Protein AF-G0QPA1-F1 (afdb_monomer_lite)

Organism: Ichthyophthirius multifiliis (NCBI:txid5932)

InterPro domains:
  IPR011989 Armadillo-like helical [G3DSA:1.25.10.10] (7-249)
  IPR016024 Armadillo-type fold [SSF48371] (8-244)

Foldseek 3Di:
DPPPPPLLVVLLVLLQDLPRALQSVLVSLVVLLVVQDLSSLVSLLVSLVSCVVALQSLLSSLLSLLPGDLVNCVSNLVSLVVQLPPPPRDLSSNLSSLLSVLSNPPPDPPNVVVLVVQCPDPPVSSNPSSPPRDDDDDDDDDDVVLQVVLLVLLVCLDPVNPVVDDLVSLLVSLQVLLVCAQVSLVNLVSLLCSLPDPVHDPSNNLSSLNSNLSHDPCLVSLVVQCPPPDPSSNSSSVNSNVVSVVVVVD

Structure (mmCIF, N/CA/C/O backbone):
data_AF-G0QPA1-F1
#
_entry.id   AF-G0QPA1-F1
#
loop_
_atom_site.group_PDB
_atom_site.id
_atom_site.type_symbol
_atom_site.label_atom_id
_atom_site.label_alt_id
_atom_site.label_comp_id
_atom_site.label_asym_id
_atom_site.label_entity_id
_atom_site.label_seq_id
_atom_site.pdbx_PDB_ins_code
_atom_site.Cartn_x
_atom_site.Cartn_y
_atom_site.Cartn_z
_atom_site.occupancy
_atom_site.B_iso_or_equiv
_atom_site.auth_seq_id
_atom_site.auth_comp_id
_atom_site.auth_asym_id
_atom_site.auth_atom_id
_atom_site.pdbx_PDB_model_num
ATOM 1 N N . MET A 1 1 ? -34.779 21.658 1.344 1.00 37.09 1 MET A N 1
ATOM 2 C CA . MET A 1 1 ? -33.583 21.159 2.047 1.00 37.09 1 MET A CA 1
ATOM 3 C C . MET A 1 1 ? -32.787 20.367 1.023 1.00 37.09 1 MET A C 1
ATOM 5 O O . MET A 1 1 ? -33.168 19.246 0.724 1.00 37.09 1 MET A O 1
ATOM 9 N N . GLN A 1 2 ? -31.818 20.997 0.351 1.00 35.91 2 GLN A N 1
ATOM 10 C CA . GLN A 1 2 ? -30.916 20.266 -0.543 1.00 35.91 2 GLN A CA 1
ATOM 11 C C . GLN A 1 2 ? -30.122 19.298 0.334 1.00 35.91 2 GLN A C 1
ATOM 13 O O . GLN A 1 2 ? -29.541 19.725 1.330 1.00 35.91 2 GLN A O 1
ATOM 18 N N . LEU A 1 3 ? -30.173 18.004 0.015 1.00 43.84 3 LEU A N 1
ATOM 19 C CA . LEU A 1 3 ? -29.237 17.026 0.556 1.00 43.84 3 LEU A CA 1
ATOM 20 C C . LEU A 1 3 ? -27.851 17.529 0.152 1.00 43.84 3 LEU A C 1
ATOM 22 O O . LEU A 1 3 ? -27.507 17.492 -1.025 1.00 43.84 3 LEU A O 1
ATOM 26 N N . VAL A 1 4 ? -27.112 18.109 1.093 1.00 49.00 4 VAL A N 1
ATOM 27 C CA . VAL A 1 4 ? -25.693 18.379 0.882 1.00 49.00 4 VAL A CA 1
ATOM 28 C C . VAL A 1 4 ? -25.078 17.003 0.671 1.00 49.00 4 VAL A C 1
ATOM 30 O O . VAL A 1 4 ? -25.150 16.173 1.578 1.00 49.00 4 VAL A O 1
ATOM 33 N N . ASP A 1 5 ? -24.583 16.737 -0.538 1.00 62.00 5 ASP A N 1
ATOM 34 C CA . ASP A 1 5 ? -23.841 15.519 -0.854 1.00 62.00 5 ASP A CA 1
ATOM 35 C C . ASP A 1 5 ? -22.776 15.340 0.223 1.00 62.00 5 ASP A C 1
ATOM 37 O O . ASP A 1 5 ? -21.826 16.119 0.308 1.00 62.00 5 ASP A O 1
ATOM 41 N N . ASN A 1 6 ? -22.968 14.359 1.104 1.00 84.56 6 ASN A N 1
ATOM 42 C CA . ASN A 1 6 ? -21.965 14.037 2.100 1.00 84.56 6 ASN A CA 1
ATOM 43 C C . ASN A 1 6 ? -20.787 13.411 1.335 1.00 84.56 6 ASN A C 1
ATOM 45 O O . ASN A 1 6 ? -20.959 12.314 0.791 1.00 84.56 6 ASN A O 1
ATOM 49 N N . PRO A 1 7 ? -19.613 14.068 1.264 1.00 91.69 7 PRO A N 1
ATOM 50 C CA . PRO A 1 7 ? -18.489 13.569 0.476 1.00 91.69 7 PRO A CA 1
ATOM 51 C C . PRO A 1 7 ? -18.055 12.167 0.928 1.00 91.69 7 PRO A C 1
ATOM 53 O O . PRO A 1 7 ? -17.676 11.353 0.090 1.00 91.69 7 PRO A O 1
ATOM 56 N N . VAL A 1 8 ? -18.228 11.826 2.212 1.00 96.31 8 VAL A N 1
ATOM 57 C CA . VAL A 1 8 ? -17.971 10.474 2.732 1.00 96.31 8 VAL A CA 1
ATOM 58 C C . VAL A 1 8 ? -18.883 9.436 2.075 1.00 96.31 8 VAL A C 1
ATOM 60 O O . VAL A 1 8 ? -18.404 8.390 1.646 1.00 96.31 8 VAL A O 1
ATOM 63 N N . ASN A 1 9 ? -20.181 9.726 1.926 1.00 95.69 9 ASN A N 1
ATOM 64 C CA . ASN A 1 9 ? -21.127 8.798 1.294 1.00 95.69 9 ASN A CA 1
ATOM 65 C C . ASN A 1 9 ? -20.776 8.563 -0.177 1.00 95.69 9 ASN A C 1
ATOM 67 O O . ASN A 1 9 ? -20.867 7.437 -0.658 1.00 95.69 9 ASN A O 1
ATOM 71 N N . LYS A 1 10 ? -20.342 9.611 -0.887 1.00 96.00 10 LYS A N 1
ATOM 72 C CA . LYS A 1 10 ? -19.904 9.498 -2.283 1.00 96.00 10 LYS A CA 1
ATOM 73 C C . LYS A 1 10 ? -18.752 8.500 -2.421 1.00 96.00 10 LYS A C 1
ATOM 75 O O . LYS A 1 10 ? -18.839 7.597 -3.249 1.00 96.00 10 LYS A O 1
ATOM 80 N N . PHE A 1 11 ? -17.695 8.654 -1.624 1.00 97.44 11 PHE A N 1
ATOM 81 C CA . PHE A 1 11 ? -16.524 7.776 -1.685 1.00 97.44 11 PHE A CA 1
ATOM 82 C C . PHE A 1 11 ? -16.828 6.371 -1.157 1.00 97.44 11 PHE A C 1
ATOM 84 O O . PHE A 1 11 ? -16.428 5.393 -1.780 1.00 97.44 11 PHE A O 1
ATOM 91 N N . SER A 1 12 ? -17.628 6.254 -0.092 1.00 97.06 12 SER A N 1
ATOM 92 C CA . SER A 1 12 ? -18.093 4.960 0.422 1.00 97.06 12 SER A CA 1
ATOM 93 C C . SER A 1 12 ? -18.857 4.166 -0.644 1.00 97.06 12 SER A C 1
ATOM 95 O O . SER A 1 12 ? -18.533 3.010 -0.893 1.00 97.06 12 SER A O 1
ATOM 97 N N . ASN A 1 13 ? -19.782 4.799 -1.376 1.00 96.75 13 ASN A N 1
ATOM 98 C CA . ASN A 1 13 ? -20.521 4.139 -2.459 1.00 96.75 13 ASN A CA 1
ATOM 99 C C . ASN A 1 13 ? -19.601 3.623 -3.583 1.00 96.75 13 ASN A C 1
ATOM 101 O O . ASN A 1 13 ? -19.892 2.596 -4.195 1.00 96.75 13 ASN A O 1
ATOM 105 N N . ILE A 1 14 ? -18.491 4.317 -3.868 1.00 97.19 14 ILE A N 1
ATOM 106 C CA . ILE A 1 14 ? -17.505 3.864 -4.862 1.00 97.19 14 ILE A CA 1
ATOM 107 C C . ILE A 1 14 ? -16.782 2.607 -4.366 1.00 97.19 14 ILE A C 1
ATOM 109 O O . ILE A 1 14 ? -16.603 1.681 -5.160 1.00 97.19 14 ILE A O 1
ATOM 113 N N . LEU A 1 15 ? -16.404 2.563 -3.083 1.00 97.38 15 LEU A N 1
ATOM 114 C CA . LEU A 1 15 ? -15.753 1.403 -2.464 1.00 97.38 15 LEU A CA 1
ATOM 115 C C . LEU A 1 15 ? -16.683 0.182 -2.394 1.00 97.38 15 LEU A C 1
ATOM 117 O O . LEU A 1 15 ? -16.242 -0.925 -2.696 1.00 97.38 15 LEU A O 1
ATOM 121 N N . GLN A 1 16 ? -17.966 0.393 -2.081 1.00 96.00 16 GLN A N 1
ATOM 122 C CA . GLN A 1 16 ? -18.989 -0.662 -2.024 1.00 96.00 16 GLN A CA 1
ATOM 123 C C . GLN A 1 16 ? -19.284 -1.293 -3.386 1.00 96.00 16 GLN A C 1
ATOM 125 O O . GLN A 1 16 ? -19.661 -2.460 -3.462 1.00 96.00 16 GLN A O 1
ATOM 130 N N . ASN A 1 17 ? -19.167 -0.523 -4.468 1.00 95.38 17 ASN A N 1
ATOM 131 C CA . ASN A 1 17 ? -19.531 -0.999 -5.793 1.00 95.38 17 ASN A CA 1
ATOM 132 C C . ASN A 1 17 ? -18.449 -1.949 -6.362 1.00 95.38 17 ASN A C 1
ATOM 134 O O . ASN A 1 17 ? -17.323 -1.504 -6.623 1.00 95.38 17 ASN A O 1
ATOM 138 N N . PRO A 1 18 ? -18.765 -3.236 -6.616 1.00 92.31 18 PRO A N 1
ATOM 139 C CA . PRO A 1 18 ? -17.802 -4.192 -7.164 1.00 92.31 18 PRO A CA 1
ATOM 140 C C . PRO A 1 18 ? -17.339 -3.823 -8.580 1.00 92.31 18 PRO A C 1
ATOM 142 O O . PRO A 1 18 ? -16.203 -4.122 -8.931 1.00 92.31 18 PRO A O 1
ATOM 145 N N . GLU A 1 19 ? -18.169 -3.106 -9.343 1.00 93.38 19 GLU A N 1
ATOM 146 C CA . GLU A 1 19 ? -17.883 -2.678 -10.720 1.00 93.38 19 GLU A CA 1
ATOM 147 C C . GLU A 1 19 ? -17.030 -1.398 -10.795 1.00 93.38 19 GLU A C 1
ATOM 149 O O . GLU A 1 19 ? -16.704 -0.923 -11.882 1.00 93.38 19 GLU A O 1
ATOM 154 N N . SER A 1 20 ? -16.703 -0.774 -9.658 1.00 94.75 20 SER A N 1
ATOM 155 C CA . SER A 1 20 ? -15.838 0.408 -9.651 1.00 94.75 20 SER A CA 1
ATOM 156 C C . SER A 1 20 ? -14.394 0.030 -9.982 1.00 94.75 20 SER A C 1
ATOM 158 O O . SER A 1 20 ? -13.803 -0.821 -9.317 1.00 94.75 20 SER A O 1
ATOM 160 N N . ASP A 1 21 ? -13.803 0.746 -10.942 1.00 94.88 21 ASP A N 1
ATOM 161 C CA . ASP A 1 21 ? -12.392 0.598 -11.311 1.00 94.88 21 ASP A CA 1
ATOM 162 C C . ASP A 1 21 ? -11.456 0.789 -10.106 1.00 94.88 21 ASP A C 1
ATOM 164 O O . ASP A 1 21 ? -11.689 1.656 -9.255 1.00 94.88 21 ASP A O 1
ATOM 168 N N . VAL A 1 22 ? -10.342 0.049 -10.088 1.00 96.62 22 VAL A N 1
ATOM 169 C CA . VAL A 1 22 ? -9.331 0.102 -9.015 1.00 96.62 22 VAL A CA 1
ATOM 170 C C . VAL A 1 22 ? -8.844 1.527 -8.736 1.00 96.62 22 VAL A C 1
ATOM 172 O O . VAL A 1 22 ? -8.782 1.930 -7.581 1.00 96.62 22 VAL A O 1
ATOM 175 N N . ILE A 1 23 ? -8.621 2.343 -9.774 1.00 95.38 23 ILE A N 1
ATOM 176 C CA . ILE A 1 23 ? -8.216 3.750 -9.626 1.00 95.38 23 ILE A CA 1
ATOM 177 C C . ILE A 1 23 ? -9.278 4.599 -8.913 1.00 95.38 23 ILE A C 1
ATOM 179 O O . ILE A 1 23 ? -8.946 5.439 -8.081 1.00 95.38 23 ILE A O 1
ATOM 183 N N . LYS A 1 24 ? -10.571 4.379 -9.183 1.00 96.50 24 LYS A N 1
ATOM 184 C CA . LYS A 1 24 ? -11.651 5.128 -8.518 1.00 96.50 24 LYS A CA 1
ATOM 185 C C . LYS A 1 24 ? -11.743 4.752 -7.045 1.00 96.50 24 LYS A C 1
ATOM 187 O O . LYS A 1 24 ? -11.964 5.630 -6.209 1.00 96.50 24 LYS A O 1
ATOM 192 N N . LYS A 1 25 ? -11.565 3.465 -6.731 1.00 98.12 25 LYS A N 1
ATOM 193 C CA . LYS A 1 25 ? -11.504 2.980 -5.348 1.00 98.12 25 LYS A CA 1
ATOM 194 C C . LYS A 1 25 ? -10.282 3.547 -4.629 1.00 98.12 25 LYS A C 1
ATOM 196 O O . LYS A 1 25 ? -10.453 4.142 -3.574 1.00 98.12 25 LYS A O 1
ATOM 201 N N . TYR A 1 26 ? -9.103 3.487 -5.247 1.00 97.56 26 TYR A N 1
ATOM 202 C CA . TYR A 1 26 ? -7.868 4.079 -4.729 1.00 97.56 26 TYR A CA 1
ATOM 203 C C . TYR A 1 26 ? -8.043 5.565 -4.390 1.00 97.56 26 TYR A C 1
ATOM 205 O O . TYR A 1 26 ? -7.850 5.970 -3.248 1.00 97.56 26 TYR A O 1
ATOM 213 N N . ILE A 1 27 ? -8.519 6.376 -5.344 1.00 95.75 27 ILE A N 1
ATOM 214 C CA . ILE A 1 27 ? -8.792 7.802 -5.105 1.00 95.75 27 ILE A CA 1
ATOM 215 C C . ILE A 1 27 ? -9.783 7.971 -3.947 1.00 95.75 27 ILE A C 1
ATOM 217 O O . ILE A 1 27 ? -9.575 8.812 -3.084 1.00 95.75 27 ILE A O 1
ATOM 221 N N . SER A 1 28 ? -10.831 7.149 -3.875 1.00 97.62 28 SER A N 1
ATOM 222 C CA . SER A 1 28 ? -11.817 7.219 -2.789 1.00 97.62 28 SER A CA 1
ATOM 223 C C . SER A 1 28 ? -11.206 6.936 -1.412 1.00 97.62 28 SER A C 1
ATOM 225 O O . SER A 1 28 ? -11.572 7.613 -0.453 1.00 97.62 28 SER A O 1
ATOM 227 N N . ILE A 1 29 ? -10.257 5.999 -1.307 1.00 98.25 29 ILE A N 1
ATOM 228 C CA . ILE A 1 29 ? -9.515 5.720 -0.064 1.00 98.25 29 ILE A CA 1
ATOM 229 C C . ILE A 1 29 ? -8.751 6.970 0.380 1.00 98.25 29 ILE A C 1
ATOM 231 O O . ILE A 1 29 ? -8.900 7.423 1.517 1.00 98.25 29 ILE A O 1
ATOM 235 N N . PHE A 1 30 ? -7.980 7.572 -0.528 1.00 96.12 30 PHE A N 1
ATOM 236 C CA . PHE A 1 30 ? -7.156 8.736 -0.206 1.00 96.12 30 PHE A CA 1
ATOM 237 C C . PHE A 1 30 ? -7.967 10.015 0.015 1.00 96.12 30 PHE A C 1
ATOM 239 O O . PHE A 1 30 ? -7.612 10.813 0.876 1.00 96.12 30 PHE A O 1
ATOM 246 N N . GLU A 1 31 ? -9.097 10.195 -0.664 1.00 96.56 31 GLU A N 1
ATOM 247 C CA . GLU A 1 31 ? -10.010 11.306 -0.385 1.00 96.56 31 GLU A CA 1
ATOM 248 C C . GLU A 1 31 ? -10.679 11.135 0.996 1.00 96.56 31 GLU A C 1
ATOM 250 O O . GLU A 1 31 ? -10.777 12.100 1.755 1.00 96.56 31 GLU A O 1
ATOM 255 N N . LEU A 1 32 ? -11.065 9.912 1.395 1.00 97.88 32 LEU A N 1
ATOM 256 C CA . LEU A 1 32 ? -11.549 9.631 2.757 1.00 97.88 32 LEU A CA 1
ATOM 257 C C . LEU A 1 32 ? -10.469 9.905 3.813 1.00 97.88 32 LEU A C 1
ATOM 259 O O . LEU A 1 32 ? -10.764 10.558 4.822 1.00 97.88 32 LEU A O 1
ATOM 263 N N . LYS A 1 33 ? -9.227 9.474 3.558 1.00 96.81 33 LYS A N 1
ATOM 264 C CA . LYS A 1 33 ? -8.053 9.793 4.386 1.00 96.81 33 LYS A CA 1
ATOM 265 C C . LYS A 1 33 ? -7.878 11.304 4.535 1.00 96.81 33 LYS A C 1
ATOM 267 O O . LYS A 1 33 ? -7.739 11.791 5.653 1.00 96.81 33 LYS A O 1
ATOM 272 N N . SER A 1 34 ? -7.932 12.051 3.431 1.00 94.75 34 SER A N 1
ATOM 273 C CA . SER A 1 34 ? -7.785 13.511 3.414 1.00 94.75 34 SER A CA 1
ATOM 274 C C . SER A 1 34 ? -8.912 14.245 4.139 1.00 94.75 34 SER A C 1
ATOM 276 O O . SER A 1 34 ? -8.645 15.244 4.803 1.00 94.75 34 SER A O 1
ATOM 278 N N . LEU A 1 35 ? -10.156 13.757 4.061 1.00 96.50 35 LEU A N 1
ATOM 279 C CA . LEU A 1 35 ? -11.276 14.310 4.833 1.00 96.50 35 LEU A CA 1
ATOM 280 C C . LEU A 1 35 ? -11.051 14.179 6.344 1.00 96.50 35 LEU A C 1
ATOM 282 O O . LEU A 1 35 ? -11.490 15.047 7.094 1.00 96.50 35 LEU A O 1
ATOM 286 N N . ASN A 1 36 ? -10.371 13.110 6.778 1.00 94.88 36 ASN A N 1
ATOM 287 C CA . ASN A 1 36 ? -9.886 12.928 8.146 1.00 94.88 36 ASN A CA 1
ATOM 288 C C . ASN A 1 36 ? -10.968 13.145 9.227 1.00 94.88 36 ASN A C 1
ATOM 290 O O . ASN A 1 36 ? -10.789 13.905 10.177 1.00 94.88 36 ASN A O 1
ATOM 294 N N . THR A 1 37 ? -12.117 12.484 9.061 1.00 96.75 37 THR A N 1
ATOM 295 C CA . THR A 1 37 ? -13.243 12.515 10.010 1.00 96.75 37 THR A CA 1
ATOM 296 C C . THR A 1 37 ? -13.528 11.126 10.575 1.00 96.75 37 THR A C 1
ATOM 298 O O . THR A 1 37 ? -13.154 10.122 9.966 1.00 96.75 37 THR A O 1
ATOM 301 N N . SER A 1 38 ? -14.258 11.036 11.691 1.00 97.06 38 SER A N 1
ATOM 302 C CA . SER A 1 38 ? -14.698 9.740 12.226 1.00 97.06 38 SER A CA 1
ATOM 303 C C . SER A 1 38 ? -15.607 8.987 11.248 1.00 97.06 38 SER A C 1
ATOM 305 O O . SER A 1 38 ? -15.528 7.765 11.160 1.00 97.06 38 SER A O 1
ATOM 307 N N . GLN A 1 39 ? -16.420 9.698 10.458 1.00 97.56 39 GLN A N 1
ATOM 308 C CA . GLN A 1 39 ? -17.226 9.100 9.392 1.00 97.56 39 GLN A CA 1
ATOM 309 C C . GLN A 1 39 ? -16.348 8.533 8.272 1.00 97.56 39 GLN A C 1
ATOM 311 O O . GLN A 1 39 ? -16.664 7.471 7.745 1.00 97.56 39 GLN A O 1
ATOM 316 N N . SER A 1 40 ? -15.243 9.204 7.926 1.00 97.94 40 SER A N 1
ATOM 317 C CA . SER A 1 40 ? -14.274 8.679 6.958 1.00 97.94 40 SER A CA 1
ATOM 318 C C . SER A 1 40 ? -13.592 7.409 7.462 1.00 97.94 40 SER A C 1
ATOM 320 O O . SER A 1 40 ? -13.488 6.446 6.710 1.00 97.94 40 SER A O 1
ATOM 322 N N . VAL A 1 41 ? -13.172 7.391 8.735 1.00 98.44 41 VAL A N 1
ATOM 323 C CA . VAL A 1 41 ? -12.598 6.200 9.385 1.00 98.44 41 VAL A CA 1
ATOM 324 C C . VAL A 1 41 ? -13.585 5.039 9.320 1.00 98.44 41 VAL A C 1
ATOM 326 O O . VAL A 1 41 ? -13.231 3.954 8.868 1.00 98.44 41 VAL A O 1
ATOM 329 N N . GLN A 1 42 ? -14.839 5.276 9.713 1.00 98.25 42 GLN A N 1
ATOM 330 C CA . GLN A 1 42 ? -15.868 4.242 9.680 1.00 98.25 42 GLN A CA 1
ATOM 331 C C . GLN A 1 42 ? -16.134 3.755 8.251 1.00 98.25 42 GLN A C 1
ATOM 333 O O . GLN A 1 42 ? -16.223 2.555 8.030 1.00 98.25 42 GLN A O 1
ATOM 338 N N . ALA A 1 43 ? -16.186 4.658 7.267 1.00 98.25 43 ALA A N 1
ATOM 339 C CA . ALA A 1 43 ? -16.377 4.287 5.868 1.00 98.25 43 ALA A CA 1
ATOM 340 C C . ALA A 1 43 ? -15.233 3.419 5.321 1.00 98.25 43 ALA A C 1
ATOM 342 O O . ALA A 1 43 ? -15.497 2.508 4.542 1.00 98.25 43 ALA A O 1
ATOM 343 N N . LEU A 1 44 ? -13.984 3.679 5.716 1.00 98.56 44 LEU A N 1
ATOM 344 C CA . LEU A 1 44 ? -12.836 2.843 5.354 1.00 98.56 44 LEU A CA 1
ATOM 345 C C . LEU A 1 44 ? -12.933 1.448 5.994 1.00 98.56 44 LEU A C 1
ATOM 347 O O . LEU A 1 44 ? -12.777 0.448 5.298 1.00 98.56 44 LEU A O 1
ATOM 351 N N . ILE A 1 45 ? -13.262 1.381 7.289 1.00 98.44 45 ILE A N 1
ATOM 352 C CA . ILE A 1 45 ? -13.429 0.121 8.031 1.00 98.44 45 ILE A CA 1
ATOM 353 C C . ILE A 1 45 ? -14.577 -0.721 7.455 1.00 98.44 45 ILE A C 1
ATOM 355 O O . ILE A 1 45 ? -14.388 -1.898 7.157 1.00 98.44 45 ILE A O 1
ATOM 359 N N . ASP A 1 46 ? -15.754 -0.121 7.257 1.00 98.00 46 ASP A N 1
ATOM 360 C CA . ASP A 1 46 ? -16.965 -0.812 6.791 1.00 98.00 46 ASP A CA 1
ATOM 361 C C . ASP A 1 46 ? -16.810 -1.385 5.376 1.00 98.00 46 ASP A C 1
ATOM 363 O O . ASP A 1 46 ? -17.503 -2.332 5.005 1.00 98.00 46 ASP A O 1
ATOM 367 N N . ASN A 1 47 ? -15.914 -0.804 4.575 1.00 97.94 47 ASN A N 1
ATOM 368 C CA . ASN A 1 47 ? -15.664 -1.226 3.203 1.00 97.94 47 ASN A CA 1
ATOM 369 C C . ASN A 1 47 ? -14.471 -2.161 3.035 1.00 97.94 47 ASN A C 1
ATOM 371 O O . ASN A 1 47 ? -14.266 -2.640 1.925 1.00 97.94 47 ASN A O 1
ATOM 375 N N . PHE A 1 48 ? -13.699 -2.438 4.085 1.00 97.88 48 PHE A N 1
ATOM 376 C CA . PHE A 1 48 ? -12.472 -3.222 3.969 1.00 97.88 48 PHE A CA 1
ATOM 377 C C . PHE A 1 48 ? -12.700 -4.607 3.343 1.00 97.88 48 PHE A C 1
ATOM 379 O O . PHE A 1 48 ? -12.022 -4.971 2.388 1.00 97.88 48 PHE A O 1
ATOM 386 N N . GLU A 1 49 ? -13.718 -5.337 3.804 1.00 95.31 49 GLU A N 1
ATOM 387 C CA . GLU A 1 49 ? -14.044 -6.683 3.297 1.00 95.31 49 GLU A CA 1
ATOM 388 C C . GLU A 1 49 ? -14.606 -6.638 1.854 1.00 95.31 49 GLU A C 1
ATOM 390 O O . GLU A 1 49 ? -14.478 -7.589 1.088 1.00 95.31 49 GLU A O 1
ATOM 395 N N . ASN A 1 50 ? -15.169 -5.500 1.410 1.00 93.88 50 ASN A N 1
ATOM 396 C CA . ASN A 1 50 ? -15.604 -5.321 0.011 1.00 93.88 50 ASN A CA 1
ATOM 397 C C . ASN A 1 50 ? -14.416 -5.267 -0.971 1.00 93.88 50 ASN A C 1
ATOM 399 O O . ASN A 1 50 ? -14.612 -5.275 -2.190 1.00 93.88 50 ASN A O 1
ATOM 403 N N . LEU A 1 51 ? -13.193 -5.177 -0.443 1.00 94.38 51 LEU A N 1
ATOM 404 C CA . LEU A 1 51 ? -11.939 -5.094 -1.180 1.00 94.38 51 LEU A CA 1
ATOM 405 C C . LEU A 1 51 ? -11.142 -6.406 -1.109 1.00 94.38 51 LEU A C 1
ATOM 407 O O . LEU A 1 51 ? -9.999 -6.420 -1.541 1.00 94.38 51 LEU A O 1
ATOM 411 N N . ASP A 1 52 ? -11.722 -7.515 -0.629 1.00 90.19 52 ASP A N 1
ATOM 412 C CA . ASP A 1 52 ? -11.064 -8.839 -0.531 1.00 90.19 52 ASP A CA 1
ATOM 413 C C . ASP A 1 52 ? -10.530 -9.378 -1.854 1.00 90.19 52 ASP A C 1
ATOM 415 O O . ASP A 1 52 ? -9.663 -10.247 -1.900 1.00 90.19 52 ASP A O 1
ATOM 419 N N . ASN A 1 53 ? -11.025 -8.841 -2.959 1.00 90.94 53 ASN A N 1
ATOM 420 C CA . ASN A 1 53 ? -10.435 -9.082 -4.247 1.00 90.94 53 ASN A CA 1
ATOM 421 C C . ASN A 1 53 ? -9.289 -8.109 -4.541 1.00 90.94 53 ASN A C 1
ATOM 423 O O . ASN A 1 53 ? -9.078 -7.883 -5.704 1.00 90.94 53 ASN A O 1
ATOM 427 N N . SER A 1 54 ? -8.581 -7.463 -3.627 1.00 95.81 54 SER A N 1
ATOM 428 C CA . SER A 1 54 ? -7.463 -6.578 -3.982 1.00 95.81 54 SER A CA 1
ATOM 429 C C . SER A 1 54 ? -6.566 -6.358 -2.774 1.00 95.81 54 SER A C 1
ATOM 431 O O . SER A 1 54 ? -6.832 -5.500 -1.931 1.00 95.81 54 SER A O 1
ATOM 433 N N . ASP A 1 55 ? -5.462 -7.105 -2.727 1.00 94.75 55 ASP A N 1
ATOM 434 C CA . ASP A 1 55 ? -4.428 -6.923 -1.704 1.00 94.75 55 ASP A CA 1
ATOM 435 C C . ASP A 1 55 ? -3.866 -5.495 -1.757 1.00 94.75 55 ASP A C 1
ATOM 437 O O . ASP A 1 55 ? -3.586 -4.905 -0.716 1.00 94.75 55 ASP A O 1
ATOM 441 N N . LEU A 1 56 ? -3.815 -4.894 -2.959 1.00 95.81 56 LEU A N 1
ATOM 442 C CA . LEU A 1 56 ? -3.487 -3.484 -3.132 1.00 95.81 56 LEU A CA 1
ATOM 443 C C . LEU A 1 56 ? -4.456 -2.596 -2.341 1.00 95.81 56 LEU A C 1
ATOM 445 O O . LEU A 1 56 ? -4.044 -1.865 -1.455 1.00 95.81 56 LEU A O 1
ATOM 449 N N . LEU A 1 57 ? -5.756 -2.641 -2.622 1.00 97.75 57 LEU A N 1
ATOM 450 C CA . LEU A 1 57 ? -6.689 -1.713 -1.982 1.00 97.75 57 LEU A CA 1
ATOM 451 C C . LEU A 1 57 ? -6.823 -1.966 -0.472 1.00 97.75 57 LEU A C 1
ATOM 453 O O . LEU A 1 57 ? -7.013 -1.012 0.281 1.00 97.75 57 LEU A O 1
ATOM 457 N N . LYS A 1 58 ? -6.688 -3.215 -0.007 1.00 97.56 58 LYS A N 1
ATOM 458 C CA . LYS A 1 58 ? -6.686 -3.527 1.431 1.00 97.56 58 LYS A CA 1
ATOM 459 C C . LYS A 1 58 ? -5.449 -2.987 2.140 1.00 97.56 58 LYS A C 1
ATOM 461 O O . LYS A 1 58 ? -5.592 -2.443 3.240 1.00 97.56 58 LYS A O 1
ATOM 466 N N . HIS A 1 59 ? -4.265 -3.078 1.528 1.00 93.56 59 HIS A N 1
ATOM 467 C CA . HIS A 1 59 ? -3.066 -2.481 2.120 1.00 93.56 59 HIS A CA 1
ATOM 468 C C . HIS A 1 59 ? -3.213 -0.953 2.181 1.00 93.56 59 HIS A C 1
ATOM 470 O O . HIS A 1 59 ? -3.005 -0.378 3.244 1.00 93.56 59 HIS A O 1
ATOM 476 N N . GLU A 1 60 ? -3.744 -0.318 1.129 1.00 96.75 60 GLU A N 1
ATOM 477 C CA . GLU A 1 60 ? -3.967 1.136 1.087 1.00 96.75 60 GLU A CA 1
ATOM 478 C C . GLU A 1 60 ? -4.993 1.624 2.117 1.00 96.75 60 GLU A C 1
ATOM 480 O O . GLU A 1 60 ? -4.800 2.667 2.740 1.00 96.75 60 GLU A O 1
ATOM 485 N N . VAL A 1 61 ? -6.088 0.884 2.347 1.00 98.25 61 VAL A N 1
ATOM 486 C CA . VAL A 1 61 ? -7.033 1.206 3.435 1.00 98.25 61 VAL A CA 1
ATOM 487 C C . VAL A 1 61 ? -6.335 1.134 4.792 1.00 98.25 61 VAL A C 1
ATOM 489 O O . VAL A 1 61 ? -6.536 2.007 5.639 1.00 98.25 61 VAL A O 1
ATOM 492 N N . THR A 1 62 ? -5.517 0.105 5.000 1.00 97.19 62 THR A N 1
ATOM 493 C CA . THR A 1 62 ? -4.822 -0.134 6.269 1.00 97.19 62 THR A CA 1
ATOM 494 C C . THR A 1 62 ? -3.779 0.951 6.535 1.00 97.19 62 THR A C 1
ATOM 496 O O . THR A 1 62 ? -3.790 1.560 7.608 1.00 97.19 62 THR A O 1
ATOM 499 N N . TYR A 1 63 ? -2.968 1.275 5.525 1.00 94.69 63 TYR A N 1
ATOM 500 C CA . TYR A 1 63 ? -2.044 2.405 5.526 1.00 94.69 63 TYR A CA 1
ATOM 501 C C . TYR A 1 63 ? -2.781 3.724 5.793 1.00 94.69 63 TYR A C 1
ATOM 503 O O . TYR A 1 63 ? -2.426 4.474 6.705 1.00 94.69 63 TYR A O 1
ATOM 511 N N . ALA A 1 64 ? -3.866 3.996 5.058 1.00 96.38 64 ALA A N 1
ATOM 512 C CA . ALA A 1 64 ? -4.644 5.217 5.215 1.00 96.38 64 ALA A CA 1
ATOM 513 C C . ALA A 1 64 ? -5.134 5.397 6.654 1.00 96.38 64 ALA A C 1
ATOM 515 O O . ALA A 1 64 ? -4.921 6.464 7.228 1.00 96.38 64 ALA A O 1
ATOM 516 N N . LEU A 1 65 ? -5.725 4.355 7.246 1.00 97.56 65 LEU A N 1
ATOM 517 C CA . LEU A 1 65 ? -6.184 4.354 8.635 1.00 97.56 65 LEU A CA 1
ATOM 518 C C . LEU A 1 65 ? -5.033 4.577 9.625 1.00 97.56 65 LEU A C 1
ATOM 520 O O . LEU A 1 65 ? -5.179 5.380 10.545 1.00 97.56 65 LEU A O 1
ATOM 524 N N . GLY A 1 66 ? -3.885 3.925 9.424 1.00 93.19 66 GLY A N 1
ATOM 525 C CA . GLY A 1 66 ? -2.692 4.102 10.258 1.00 93.19 66 GLY A CA 1
ATOM 526 C C . GLY A 1 66 ? -2.129 5.528 10.259 1.00 93.19 66 GLY A C 1
ATOM 527 O O . GLY A 1 66 ? -1.482 5.931 11.222 1.00 93.19 66 GLY A O 1
ATOM 528 N N . GLN A 1 67 ? -2.399 6.306 9.210 1.00 91.12 67 GLN A N 1
ATOM 529 C CA . GLN A 1 67 ? -1.917 7.680 9.024 1.00 91.12 67 GLN A CA 1
ATOM 530 C C . GLN A 1 67 ? -2.977 8.757 9.349 1.00 91.12 67 GLN A C 1
ATOM 532 O O . GLN A 1 67 ? -2.719 9.952 9.178 1.00 91.12 67 GLN A O 1
ATOM 537 N N . MET A 1 68 ? -4.191 8.369 9.763 1.00 94.44 68 MET A N 1
ATOM 538 C CA . MET A 1 68 ? -5.256 9.306 10.157 1.00 94.44 68 MET A CA 1
ATOM 539 C C . MET A 1 68 ? -5.043 9.867 11.572 1.00 94.44 68 MET A C 1
ATOM 541 O O . MET A 1 68 ? -4.224 9.373 12.344 1.00 94.44 68 MET A O 1
ATOM 545 N N . ASN A 1 69 ? -5.782 10.928 11.920 1.00 89.31 69 ASN A N 1
ATOM 546 C CA . ASN A 1 69 ? -5.637 11.606 13.214 1.00 89.31 69 ASN A CA 1
ATOM 547 C C . ASN A 1 69 ? -5.821 10.633 14.401 1.00 89.31 69 ASN A C 1
ATOM 549 O O . ASN A 1 69 ? -6.785 9.864 14.463 1.00 89.31 69 ASN A O 1
ATOM 553 N N . THR A 1 70 ? -4.916 10.726 15.377 1.00 88.75 70 THR A N 1
ATOM 554 C CA . THR A 1 70 ? -4.897 9.929 16.609 1.00 88.75 70 THR A CA 1
ATOM 555 C C . THR A 1 70 ? -6.135 10.131 17.489 1.00 88.75 70 THR A C 1
ATOM 557 O O . THR A 1 70 ? -6.454 9.243 18.282 1.00 88.75 70 THR A O 1
ATOM 560 N N . ASP A 1 71 ? -6.905 11.208 17.298 1.00 92.94 71 ASP A N 1
ATOM 561 C CA . ASP A 1 71 ? -8.226 11.402 17.916 1.00 92.94 71 ASP A CA 1
ATOM 562 C C . ASP A 1 71 ? -9.201 10.246 17.609 1.00 92.94 71 ASP A C 1
ATOM 564 O O . ASP A 1 71 ? -10.101 9.954 18.401 1.00 92.94 71 ASP A O 1
ATOM 568 N N . PHE A 1 72 ? -9.017 9.541 16.486 1.00 94.88 72 PHE A N 1
ATOM 569 C CA . PHE A 1 72 ? -9.849 8.405 16.074 1.00 94.88 72 PHE A CA 1
ATOM 570 C C . PHE A 1 72 ? -9.257 7.037 16.438 1.00 94.88 72 PHE A C 1
ATOM 572 O O . PHE A 1 72 ? -9.811 6.007 16.043 1.00 94.88 72 PHE A O 1
ATOM 579 N N . LYS A 1 73 ? -8.171 6.989 17.227 1.00 92.81 73 LYS A N 1
ATOM 580 C CA . LYS A 1 73 ? -7.483 5.737 17.597 1.00 92.81 73 LYS A CA 1
ATOM 581 C C . LYS A 1 73 ? -8.407 4.681 18.209 1.00 92.81 73 LYS A C 1
ATOM 583 O O . LYS A 1 73 ? -8.162 3.491 18.050 1.00 92.81 73 LYS A O 1
ATOM 588 N N . TYR A 1 74 ? -9.484 5.096 18.879 1.00 93.62 74 TYR A N 1
ATOM 589 C CA . TYR A 1 74 ? -10.470 4.188 19.475 1.00 93.62 74 TYR A CA 1
ATOM 590 C C . TYR A 1 74 ? -11.268 3.376 18.436 1.00 93.62 74 TYR A C 1
ATOM 592 O O . TYR A 1 74 ? -11.727 2.286 18.762 1.00 93.62 74 TYR A O 1
ATOM 600 N N . LEU A 1 75 ? -11.411 3.878 17.203 1.00 96.19 75 LEU A N 1
ATOM 601 C CA . LEU A 1 75 ? -11.993 3.147 16.068 1.00 96.19 75 LEU A CA 1
ATOM 602 C C . LEU A 1 75 ? -10.922 2.364 15.305 1.00 96.19 75 LEU A C 1
ATOM 604 O O . LEU A 1 75 ? -11.137 1.213 14.934 1.00 96.19 75 LEU A O 1
ATOM 608 N N . ILE A 1 76 ? -9.764 2.993 15.087 1.00 96.38 76 ILE A N 1
ATOM 609 C CA . ILE A 1 76 ? -8.701 2.456 14.231 1.00 96.38 76 ILE A CA 1
ATOM 610 C C . ILE A 1 76 ? -8.002 1.266 14.897 1.00 96.38 76 ILE A C 1
ATOM 612 O O . ILE A 1 76 ? -7.848 0.219 14.273 1.00 96.38 76 ILE A O 1
ATOM 616 N N . LYS A 1 77 ? -7.612 1.380 16.175 1.00 94.50 77 LYS A N 1
ATOM 617 C CA . LYS A 1 77 ? -6.831 0.337 16.857 1.00 94.50 77 LYS A CA 1
ATOM 618 C C . LYS A 1 77 ? -7.516 -1.036 16.864 1.00 94.50 77 LYS A C 1
ATOM 620 O O . LYS A 1 77 ? -6.852 -1.994 16.476 1.00 94.50 77 LYS A O 1
ATOM 625 N N . PRO A 1 78 ? -8.794 -1.187 17.281 1.00 95.69 78 PRO A N 1
ATOM 626 C CA . PRO A 1 78 ? -9.432 -2.506 17.296 1.00 95.69 78 PRO A CA 1
ATOM 627 C C . PRO A 1 78 ? -9.479 -3.143 15.907 1.00 95.69 78 PRO A C 1
ATOM 629 O O . PRO A 1 78 ? -9.301 -4.352 15.773 1.00 95.69 78 PRO A O 1
ATOM 632 N N . PHE A 1 79 ? -9.681 -2.321 14.876 1.00 97.75 79 PHE A N 1
ATOM 633 C CA . PHE A 1 79 ? -9.670 -2.772 13.495 1.00 97.75 79 PHE A CA 1
ATOM 634 C C . PHE A 1 79 ? -8.276 -3.245 13.059 1.00 97.75 79 PHE A C 1
ATOM 636 O O . PHE A 1 79 ? -8.148 -4.374 12.595 1.00 97.75 79 PHE A O 1
ATOM 643 N N . LEU A 1 80 ? -7.220 -2.452 13.272 1.00 95.50 80 LEU A N 1
ATOM 644 C CA . LEU A 1 80 ? -5.860 -2.853 12.889 1.00 95.50 80 LEU A CA 1
ATOM 645 C C . LEU A 1 80 ? -5.375 -4.090 13.665 1.00 95.50 80 LEU A C 1
ATOM 647 O O . LEU A 1 80 ? -4.722 -4.952 13.085 1.00 95.50 80 LEU A O 1
ATOM 651 N N . VAL A 1 81 ? -5.747 -4.241 14.943 1.00 93.75 81 VAL A N 1
ATOM 652 C CA . VAL A 1 81 ? -5.475 -5.476 15.705 1.00 93.75 81 VAL A CA 1
ATOM 653 C C . VAL A 1 81 ? -6.175 -6.677 15.062 1.00 93.75 81 VAL A C 1
ATOM 655 O O . VAL A 1 81 ? -5.536 -7.706 14.861 1.00 93.75 81 VAL A O 1
ATOM 658 N N . LYS A 1 82 ? -7.453 -6.544 14.669 1.00 95.69 82 LYS A N 1
ATOM 659 C CA . LYS A 1 82 ? -8.185 -7.602 13.947 1.00 95.69 82 LYS A CA 1
ATOM 660 C C . LYS A 1 82 ? -7.468 -7.985 12.646 1.00 95.69 82 LYS A C 1
ATOM 662 O O . LYS A 1 82 ? -7.299 -9.175 12.386 1.00 95.69 82 LYS A O 1
ATOM 667 N N . VAL A 1 83 ? -7.045 -7.006 11.843 1.00 95.06 83 VAL A N 1
ATOM 668 C CA . VAL A 1 83 ? -6.317 -7.250 10.583 1.00 95.06 83 VAL A CA 1
ATOM 669 C C . VAL A 1 83 ? -5.007 -7.994 10.856 1.00 95.06 83 VAL A C 1
ATOM 671 O O . VAL A 1 83 ? -4.758 -9.039 10.262 1.00 95.06 83 VAL A O 1
ATOM 674 N N . LEU A 1 84 ? -4.211 -7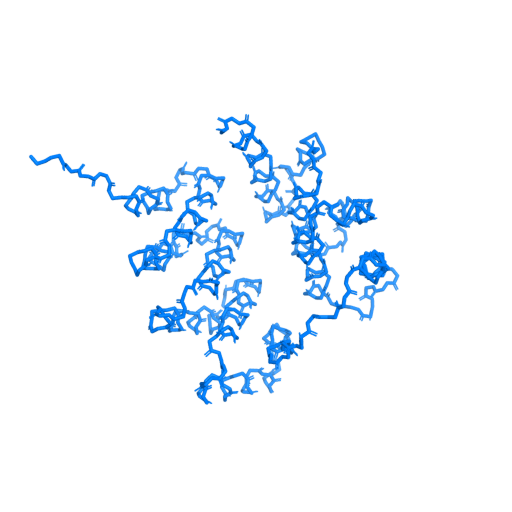.528 11.822 1.00 89.88 84 LEU A N 1
ATOM 675 C CA . LEU A 1 84 ? -2.936 -8.146 12.201 1.00 89.88 84 LEU A CA 1
ATOM 676 C C . LEU A 1 84 ? -3.084 -9.599 12.706 1.00 89.88 84 LEU A C 1
ATOM 678 O O . LEU A 1 84 ? -2.209 -10.442 12.455 1.00 89.88 84 LEU A O 1
ATOM 682 N N . ASP A 1 85 ? -4.186 -9.900 13.400 1.00 90.62 85 ASP A N 1
ATOM 683 C CA . ASP A 1 85 ? -4.519 -11.235 13.912 1.00 90.62 85 ASP A CA 1
ATOM 684 C C . ASP A 1 85 ? -5.142 -12.180 12.877 1.00 90.62 85 ASP A C 1
ATOM 686 O O . ASP A 1 85 ? -5.181 -13.390 13.108 1.00 90.62 85 ASP A O 1
ATOM 690 N N . THR A 1 86 ? -5.593 -11.675 11.731 1.00 92.69 86 THR A N 1
ATOM 691 C CA . THR A 1 86 ? -6.229 -12.502 10.700 1.00 92.69 86 THR A CA 1
ATOM 692 C C . THR A 1 86 ? -5.168 -13.304 9.941 1.00 92.69 86 THR A C 1
ATOM 694 O O . THR A 1 86 ? -4.482 -12.781 9.074 1.00 92.69 86 THR A O 1
ATOM 697 N N . GLU A 1 87 ? -5.015 -14.595 10.256 1.00 86.81 87 GLU A N 1
ATOM 698 C CA . GLU A 1 87 ? -3.938 -15.443 9.701 1.00 86.81 87 GLU A CA 1
ATOM 699 C C . GLU A 1 87 ? -3.969 -15.587 8.174 1.00 86.81 87 GLU A C 1
ATOM 701 O O . GLU A 1 87 ? -2.917 -15.711 7.555 1.00 86.81 87 GLU A O 1
ATOM 706 N N . ASN A 1 88 ? -5.162 -15.548 7.577 1.00 88.44 88 ASN A N 1
ATOM 707 C CA . ASN A 1 88 ? -5.353 -15.683 6.130 1.00 88.44 88 ASN A CA 1
ATOM 708 C C . ASN A 1 88 ? -5.309 -14.339 5.383 1.00 88.44 88 ASN A C 1
ATOM 710 O O . ASN A 1 88 ? -5.587 -14.308 4.188 1.00 88.44 88 ASN A O 1
ATOM 714 N N . GLU A 1 89 ? -5.018 -13.237 6.076 1.00 92.00 89 GLU A N 1
ATOM 715 C CA . GLU A 1 89 ? -4.844 -11.929 5.448 1.00 92.00 89 GLU A CA 1
ATOM 716 C C . GLU A 1 89 ? -3.472 -11.835 4.769 1.00 92.00 89 GLU A C 1
ATOM 718 O O . GLU A 1 89 ? -2.487 -12.413 5.248 1.00 92.00 89 GLU A O 1
ATOM 723 N N . TYR A 1 90 ? -3.398 -11.093 3.662 1.00 89.56 90 TYR A N 1
ATOM 724 C CA . TYR A 1 90 ? -2.169 -10.983 2.882 1.00 89.56 90 TYR A CA 1
ATOM 725 C C . TYR A 1 90 ? -1.020 -10.386 3.725 1.00 89.56 90 TYR A C 1
ATOM 727 O O . TYR A 1 90 ? -1.246 -9.430 4.478 1.00 89.56 90 TYR A O 1
ATOM 735 N N . PRO A 1 91 ? 0.227 -10.891 3.610 1.00 85.69 91 PRO A N 1
ATOM 736 C CA . PRO A 1 91 ? 1.337 -10.443 4.456 1.00 85.69 91 PRO A CA 1
ATOM 737 C C . PRO A 1 91 ? 1.575 -8.926 4.469 1.00 85.69 91 PRO A C 1
ATOM 739 O O . PRO A 1 91 ? 1.809 -8.374 5.542 1.00 85.69 91 PRO A O 1
ATOM 742 N N . VAL A 1 92 ? 1.464 -8.246 3.318 1.00 85.69 92 VAL A N 1
ATOM 743 C CA . VAL A 1 92 ? 1.602 -6.778 3.222 1.00 85.69 92 VAL A CA 1
ATOM 744 C C . VAL A 1 92 ? 0.488 -6.041 3.973 1.00 85.69 92 VAL A C 1
ATOM 746 O O . VAL A 1 92 ? 0.754 -5.114 4.717 1.00 85.69 92 VAL A O 1
ATOM 749 N N . VAL A 1 93 ? -0.757 -6.516 3.913 1.00 92.25 93 VAL A N 1
ATOM 750 C CA . VAL A 1 93 ? -1.886 -5.893 4.627 1.00 92.25 93 VAL A CA 1
ATOM 751 C C . VAL A 1 93 ? -1.704 -6.017 6.147 1.00 92.25 93 VAL A C 1
ATOM 753 O O . VAL A 1 93 ? -1.981 -5.089 6.905 1.00 92.25 93 VAL A O 1
ATOM 756 N N . ARG A 1 94 ? -1.183 -7.160 6.611 1.00 90.00 94 ARG A N 1
ATOM 757 C CA . ARG A 1 94 ? -0.838 -7.374 8.026 1.00 90.00 94 ARG A CA 1
ATOM 758 C C . ARG A 1 94 ? 0.372 -6.548 8.463 1.00 90.00 94 ARG A C 1
ATOM 760 O O . ARG A 1 94 ? 0.409 -6.118 9.616 1.00 90.00 94 ARG A O 1
ATOM 767 N N . HIS A 1 95 ? 1.346 -6.337 7.579 1.00 84.94 95 HIS A N 1
ATOM 768 C CA . HIS A 1 95 ? 2.459 -5.422 7.821 1.00 84.94 95 HIS A CA 1
ATOM 769 C C . HIS A 1 95 ? 1.951 -3.993 8.040 1.00 84.94 95 HIS A C 1
ATOM 771 O O . HIS A 1 95 ? 2.277 -3.420 9.083 1.00 84.94 95 HIS A O 1
ATOM 777 N N . GLU A 1 96 ? 1.061 -3.499 7.176 1.00 88.25 96 GLU A N 1
ATOM 778 C CA . GLU A 1 96 ? 0.554 -2.124 7.277 1.00 88.25 96 GLU A CA 1
ATOM 779 C C . GLU A 1 96 ? -0.273 -1.948 8.545 1.00 88.25 96 GLU A C 1
ATOM 781 O O . GLU A 1 96 ? -0.298 -0.878 9.150 1.00 88.25 96 GLU A O 1
ATOM 786 N N . ALA A 1 97 ? -0.942 -3.013 8.997 1.00 91.44 97 ALA A N 1
ATOM 787 C CA . ALA A 1 97 ? -1.665 -2.992 10.258 1.00 91.44 97 ALA A CA 1
ATOM 788 C C . ALA A 1 97 ? -0.712 -2.838 11.448 1.00 91.44 97 ALA A C 1
ATOM 790 O O . ALA A 1 97 ? -0.991 -2.060 12.361 1.00 91.44 97 ALA A O 1
ATOM 791 N N . ALA A 1 98 ? 0.423 -3.544 11.438 1.00 86.25 98 ALA A N 1
ATOM 792 C CA . ALA A 1 98 ? 1.449 -3.398 12.466 1.00 86.25 98 ALA A CA 1
ATOM 793 C C . ALA A 1 98 ? 2.083 -1.997 12.439 1.00 86.25 98 ALA A C 1
ATOM 795 O O . ALA A 1 98 ? 2.220 -1.375 13.495 1.00 86.25 98 ALA A O 1
ATOM 796 N N . GLU A 1 99 ? 2.411 -1.475 11.255 1.00 83.25 99 GLU A N 1
ATOM 797 C CA . GLU A 1 99 ? 2.962 -0.126 11.105 1.00 83.25 99 GLU A CA 1
ATOM 798 C C . GLU A 1 99 ? 1.955 0.944 11.547 1.00 83.25 99 GLU A C 1
ATOM 800 O O . GLU A 1 99 ? 2.276 1.803 12.368 1.00 83.25 99 GLU A O 1
ATOM 805 N N . GLY A 1 100 ? 0.699 0.845 11.110 1.00 87.62 100 GLY A N 1
ATOM 806 C CA . GLY A 1 100 ? -0.369 1.749 11.522 1.00 87.62 100 GLY A CA 1
ATOM 807 C C . GLY A 1 100 ? -0.600 1.735 13.034 1.00 87.62 100 GLY A C 1
ATOM 808 O O . GLY A 1 100 ? -0.800 2.787 13.635 1.00 87.62 100 GLY A O 1
ATOM 809 N N . LEU A 1 101 ? -0.507 0.569 13.686 1.00 88.06 101 LEU A N 1
ATOM 810 C CA . LEU A 1 101 ? -0.570 0.475 15.148 1.00 88.06 101 LEU A CA 1
ATOM 811 C C . LEU A 1 101 ? 0.605 1.182 15.837 1.00 88.06 101 LEU A C 1
ATOM 813 O O . LEU A 1 101 ? 0.418 1.746 16.919 1.00 88.06 101 LEU A O 1
ATOM 817 N N . SER A 1 102 ? 1.792 1.187 15.223 1.00 83.44 102 SER A N 1
ATOM 818 C CA . SER A 1 102 ? 2.980 1.845 15.780 1.00 83.44 102 SER A CA 1
ATOM 819 C C . SER A 1 102 ? 2.792 3.357 15.941 1.00 83.44 102 SER A C 1
ATOM 821 O O . SER A 1 102 ? 3.242 3.928 16.937 1.00 83.44 102 SER A O 1
ATOM 823 N N . ASN A 1 103 ? 2.005 3.984 15.059 1.00 83.50 103 ASN A N 1
ATOM 824 C CA . ASN A 1 103 ? 1.663 5.408 15.138 1.00 83.50 103 ASN A CA 1
ATOM 825 C C . ASN A 1 103 ? 0.801 5.763 16.365 1.00 83.50 103 ASN A C 1
ATOM 827 O O . ASN A 1 103 ? 0.657 6.940 16.698 1.00 83.50 103 ASN A O 1
ATOM 831 N N . PHE A 1 104 ? 0.242 4.769 17.064 1.00 81.19 104 PHE A N 1
ATOM 832 C CA . PHE A 1 104 ? -0.564 4.961 18.274 1.00 81.19 104 PHE A CA 1
ATOM 833 C C . PHE A 1 104 ? 0.145 4.490 19.556 1.00 81.19 104 PHE A C 1
ATOM 835 O O . PHE A 1 104 ? -0.491 4.426 20.609 1.00 81.19 104 PHE A O 1
ATOM 842 N N . CYS A 1 105 ? 1.432 4.135 19.477 1.00 72.81 105 CYS A N 1
ATOM 843 C CA . CYS A 1 105 ? 2.098 3.316 20.490 1.00 72.81 105 CYS A CA 1
ATOM 844 C C . CYS A 1 105 ? 2.786 4.094 21.630 1.00 72.81 105 CYS A C 1
ATOM 846 O O . CYS A 1 105 ? 3.029 3.503 22.681 1.00 72.81 105 CYS A O 1
ATOM 848 N N . GLU A 1 106 ? 3.084 5.391 21.462 1.00 66.94 106 GLU A N 1
ATOM 849 C CA . GLU A 1 106 ? 3.925 6.174 22.398 1.00 66.94 106 GLU A CA 1
ATOM 850 C C . GLU A 1 106 ? 3.426 6.182 23.859 1.00 66.94 106 GLU A C 1
ATOM 852 O O . GLU A 1 106 ? 4.231 6.300 24.780 1.00 66.94 106 GLU A O 1
ATOM 857 N N . GLU A 1 107 ? 2.126 5.986 24.097 1.00 65.50 107 GLU A N 1
ATOM 858 C CA . GLU A 1 107 ? 1.528 5.985 25.443 1.00 65.50 107 GLU A CA 1
ATOM 859 C C . GLU A 1 107 ? 0.736 4.700 25.760 1.00 65.50 107 GLU A C 1
ATOM 861 O O . GLU A 1 107 ? -0.054 4.669 26.706 1.00 65.50 107 GLU A O 1
ATOM 866 N N . ASP A 1 108 ? 0.914 3.630 24.977 1.00 73.94 108 ASP A N 1
ATOM 867 C CA . ASP A 1 108 ? 0.020 2.469 25.000 1.00 73.94 108 ASP A CA 1
ATOM 868 C C . ASP A 1 108 ? 0.729 1.173 25.416 1.00 73.94 108 ASP A C 1
ATOM 870 O O . ASP A 1 108 ? 1.293 0.431 24.609 1.00 73.94 108 ASP A O 1
ATOM 874 N N . SER A 1 109 ? 0.701 0.894 26.720 1.00 74.69 109 SER A N 1
ATOM 875 C CA . SER A 1 109 ? 1.368 -0.271 27.310 1.00 74.69 109 SER A CA 1
ATOM 876 C C . SER A 1 109 ? 0.801 -1.613 26.835 1.00 74.69 109 SER A C 1
ATOM 878 O O . SER A 1 109 ? 1.541 -2.597 26.795 1.00 74.69 109 SER A O 1
ATOM 880 N N . GLU A 1 110 ? -0.474 -1.664 26.442 1.00 79.31 110 GLU A N 1
ATOM 881 C CA . GLU A 1 110 ? -1.102 -2.862 25.878 1.00 79.31 110 GLU A CA 1
ATOM 882 C C . GLU A 1 110 ? -0.580 -3.143 24.464 1.00 79.31 110 GLU A C 1
ATOM 884 O O . GLU A 1 110 ? -0.240 -4.287 24.158 1.00 79.31 110 GLU A O 1
ATOM 889 N N . LEU A 1 111 ? -0.437 -2.111 23.621 1.00 76.00 111 LEU A N 1
ATOM 890 C CA . LEU A 1 111 ? 0.191 -2.258 22.303 1.00 76.00 111 LEU A CA 1
ATOM 891 C C . LEU A 1 111 ? 1.663 -2.660 22.401 1.00 76.00 111 LEU A C 1
ATOM 893 O O . LEU A 1 111 ? 2.101 -3.534 21.657 1.00 76.00 111 LEU A O 1
ATOM 897 N N . LEU A 1 112 ? 2.413 -2.098 23.352 1.00 73.38 112 LEU A N 1
ATOM 898 C CA . LEU A 1 112 ? 3.804 -2.5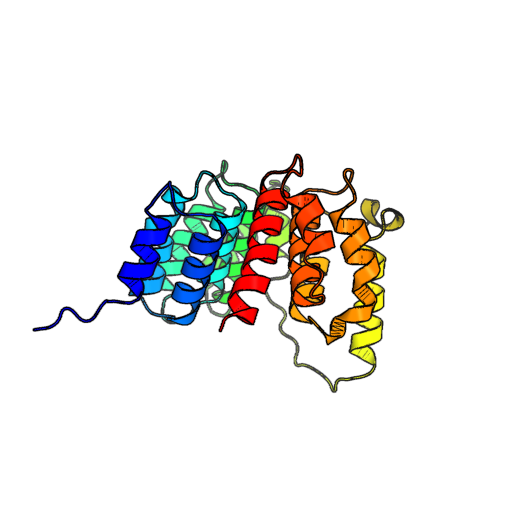01 23.582 1.00 73.38 112 LEU A CA 1
ATOM 899 C C . LEU A 1 112 ? 3.911 -3.992 23.946 1.00 73.38 112 LEU A C 1
ATOM 901 O O . LEU A 1 112 ? 4.765 -4.696 23.406 1.00 73.38 112 LEU A O 1
ATOM 905 N N . GLN A 1 113 ? 3.024 -4.503 24.807 1.00 76.94 113 GLN A N 1
ATOM 906 C CA . GLN A 1 113 ? 2.973 -5.934 25.143 1.00 76.94 113 GLN A CA 1
ATOM 907 C C . GLN A 1 113 ? 2.545 -6.798 23.950 1.00 76.94 113 GLN A C 1
ATOM 909 O O . GLN A 1 113 ? 3.075 -7.893 23.750 1.00 76.94 113 GLN A O 1
ATOM 914 N N . LEU A 1 114 ? 1.604 -6.311 23.138 1.00 75.88 114 LEU A N 1
ATOM 915 C CA . LEU A 1 114 ? 1.163 -6.988 21.922 1.00 75.88 114 LEU A CA 1
ATOM 916 C C . LEU A 1 114 ? 2.315 -7.124 20.913 1.00 75.88 114 LEU A C 1
ATOM 918 O O . LEU A 1 114 ? 2.549 -8.209 20.380 1.00 75.88 114 LEU A O 1
ATOM 922 N N . PHE A 1 115 ? 3.080 -6.054 20.700 1.00 73.12 115 PHE A N 1
ATOM 923 C CA . PHE A 1 115 ? 4.258 -6.060 19.836 1.00 73.12 115 PHE A CA 1
ATOM 924 C C . PHE A 1 115 ? 5.363 -6.980 20.357 1.00 73.12 115 PHE A C 1
ATOM 926 O O . PHE A 1 115 ? 5.917 -7.759 19.579 1.00 73.12 115 PHE A O 1
ATOM 933 N N . GLN A 1 116 ? 5.623 -6.985 21.668 1.00 69.56 116 GLN A N 1
ATOM 934 C CA . GLN A 1 116 ? 6.536 -7.951 22.289 1.00 69.56 116 GLN A CA 1
ATOM 935 C C . GLN A 1 116 ? 6.105 -9.392 21.987 1.00 69.56 116 GLN A C 1
ATOM 937 O O . GLN A 1 116 ? 6.882 -10.150 21.404 1.00 69.56 116 GLN A O 1
ATOM 942 N N . LYS A 1 117 ? 4.835 -9.734 22.244 1.00 72.56 117 LYS A N 1
ATOM 943 C CA . LYS A 1 117 ? 4.269 -11.061 21.951 1.00 72.56 117 LYS A CA 1
ATOM 944 C C . LYS A 1 117 ? 4.448 -11.470 20.485 1.00 72.56 117 LYS A C 1
ATOM 946 O O . LYS A 1 117 ? 4.779 -12.622 20.206 1.00 72.56 117 LYS A O 1
ATOM 951 N N . TYR A 1 118 ? 4.223 -10.560 19.538 1.00 69.06 118 TYR A N 1
ATOM 952 C CA . TYR A 1 118 ? 4.389 -10.871 18.117 1.00 69.06 118 TYR A CA 1
ATOM 953 C C . TYR A 1 118 ? 5.855 -11.008 17.701 1.00 69.06 118 TYR A C 1
ATOM 955 O O . TYR A 1 118 ? 6.165 -11.916 16.931 1.00 69.06 118 TYR A O 1
ATOM 963 N N . SER A 1 119 ? 6.757 -10.175 18.228 1.00 64.38 119 SER A N 1
ATOM 964 C CA . SER A 1 119 ? 8.198 -10.268 17.945 1.00 64.38 119 SER A CA 1
ATOM 965 C C . SER A 1 119 ? 8.839 -11.567 18.460 1.00 64.38 119 SER A C 1
ATOM 967 O O . SER A 1 119 ? 9.779 -12.080 17.846 1.00 64.38 119 SER A O 1
ATOM 969 N N . GLU A 1 120 ? 8.298 -12.125 19.548 1.00 58.88 120 GLU A N 1
ATOM 970 C CA . GLU A 1 120 ? 8.704 -13.405 20.142 1.00 58.88 120 GLU A CA 1
ATOM 971 C C . GLU A 1 120 ? 8.061 -14.620 19.450 1.00 58.88 120 GLU A C 1
ATOM 973 O O . GLU A 1 120 ? 8.534 -15.750 19.593 1.00 58.88 120 GLU A O 1
ATOM 978 N N . SER A 1 121 ? 6.992 -14.413 18.674 1.00 55.91 121 SER A N 1
ATOM 979 C CA . SER A 1 121 ? 6.334 -15.479 17.920 1.00 55.91 121 SER A CA 1
ATOM 980 C C . SER A 1 121 ? 7.138 -15.849 16.660 1.00 55.91 121 SER A C 1
ATOM 982 O O . SER A 1 121 ? 7.558 -14.983 15.899 1.00 55.91 121 SER A O 1
ATOM 984 N N . ASN A 1 122 ? 7.333 -17.148 16.393 1.00 46.22 122 ASN A N 1
ATOM 985 C CA . ASN A 1 122 ? 8.060 -17.679 15.219 1.00 46.22 122 ASN A CA 1
ATOM 986 C C . ASN A 1 122 ? 7.318 -17.491 13.870 1.00 46.22 122 ASN A C 1
ATOM 988 O O . ASN A 1 122 ? 7.535 -18.245 12.922 1.00 46.22 122 ASN A O 1
ATOM 992 N N . ILE A 1 123 ? 6.421 -16.508 13.763 1.00 48.75 123 ILE A N 1
ATOM 993 C CA . ILE A 1 123 ? 5.699 -16.202 12.527 1.00 48.75 123 ILE A CA 1
ATOM 994 C C . ILE A 1 123 ? 6.559 -15.207 11.749 1.00 48.75 123 ILE A C 1
ATOM 996 O O . ILE A 1 123 ? 6.544 -14.013 12.043 1.00 48.75 123 ILE A O 1
ATOM 1000 N N . ASN A 1 124 ? 7.326 -15.712 10.775 1.00 46.12 124 ASN A N 1
ATOM 1001 C CA . ASN A 1 124 ? 8.321 -14.945 10.012 1.00 46.12 124 ASN A CA 1
ATOM 1002 C C . ASN A 1 124 ? 7.798 -13.589 9.495 1.00 46.12 124 ASN A C 1
ATOM 1004 O O . ASN A 1 124 ? 8.557 -12.636 9.462 1.00 46.12 124 ASN A O 1
ATOM 1008 N N . GLU A 1 125 ? 6.513 -13.453 9.171 1.00 43.28 125 GLU A N 1
ATOM 1009 C CA . GLU A 1 125 ? 5.926 -12.206 8.653 1.00 43.28 125 GLU A CA 1
ATOM 1010 C C . GLU A 1 125 ? 5.554 -11.172 9.734 1.00 43.28 125 GLU A C 1
ATOM 1012 O O . GLU A 1 125 ? 5.608 -9.976 9.469 1.00 43.28 125 GLU A O 1
ATOM 1017 N N . LYS A 1 126 ? 5.218 -11.587 10.970 1.00 41.94 126 LYS A N 1
ATOM 1018 C CA . LYS A 1 126 ? 4.829 -10.652 12.058 1.00 41.94 126 LYS A CA 1
ATOM 1019 C C . LYS A 1 126 ? 6.020 -9.892 12.641 1.00 41.94 126 LYS A C 1
ATOM 1021 O O . LYS A 1 126 ? 5.851 -8.848 13.258 1.00 41.94 126 LYS A O 1
ATOM 1026 N N . LYS A 1 127 ? 7.228 -10.424 12.460 1.00 40.41 127 LYS A N 1
ATOM 1027 C CA . LYS A 1 127 ? 8.447 -9.934 13.107 1.00 40.41 127 LYS A CA 1
ATOM 1028 C C . LYS A 1 127 ? 9.013 -8.660 12.471 1.00 40.41 127 LYS A C 1
ATOM 1030 O O . LYS A 1 127 ? 9.644 -7.874 13.170 1.00 40.41 127 LYS A O 1
ATOM 1035 N N . TYR A 1 128 ? 8.801 -8.452 11.172 1.00 43.38 128 TYR A N 1
ATOM 1036 C CA . TYR A 1 128 ? 9.526 -7.419 10.426 1.00 43.38 128 TYR A CA 1
ATOM 1037 C C . TYR A 1 128 ? 8.878 -6.027 10.487 1.00 43.38 128 TYR A C 1
ATOM 1039 O O . TYR A 1 128 ? 9.612 -5.049 10.578 1.00 43.38 128 TYR A O 1
ATOM 1047 N N . GLY A 1 129 ? 7.545 -5.921 10.566 1.00 43.34 129 GLY A N 1
ATOM 1048 C CA . GLY A 1 129 ? 6.865 -4.626 10.757 1.00 43.34 129 GLY A CA 1
ATOM 1049 C C . GLY A 1 129 ? 7.085 -3.990 12.138 1.00 43.34 129 GLY A C 1
ATOM 1050 O O . GLY A 1 129 ? 6.861 -2.802 12.324 1.00 43.34 129 GLY A O 1
ATOM 1051 N N . LEU A 1 130 ? 7.554 -4.769 13.118 1.00 44.12 130 LEU A N 1
ATOM 1052 C CA . LEU A 1 130 ? 7.686 -4.349 14.519 1.00 44.12 130 LEU A CA 1
ATOM 1053 C C . LEU A 1 130 ? 9.076 -3.835 14.889 1.00 44.12 130 LEU A C 1
ATOM 1055 O O . LEU A 1 130 ? 9.251 -3.250 15.953 1.00 44.12 130 LEU A O 1
ATOM 1059 N N . GLN A 1 131 ? 10.075 -4.058 14.033 1.00 42.84 131 GLN A N 1
ATOM 1060 C CA . GLN A 1 131 ? 11.468 -3.750 14.354 1.00 42.84 131 GLN A CA 1
ATOM 1061 C C . GLN A 1 131 ? 11.808 -2.252 14.222 1.00 42.84 131 GLN A C 1
ATOM 1063 O O . GLN A 1 131 ? 12.830 -1.823 14.749 1.00 42.84 131 GLN A O 1
ATOM 1068 N N . PHE A 1 132 ? 10.942 -1.466 13.568 1.00 42.66 132 PHE A N 1
ATOM 1069 C CA . PHE A 1 132 ? 11.135 -0.033 13.293 1.00 42.66 132 PHE A CA 1
ATOM 1070 C C . PHE A 1 132 ? 10.188 0.893 14.082 1.00 42.66 132 PHE A C 1
ATOM 1072 O O . PHE A 1 132 ? 10.316 2.116 14.026 1.00 42.66 132 PHE A O 1
ATOM 1079 N N . ALA A 1 133 ? 9.269 0.328 14.867 1.00 39.03 133 ALA A N 1
ATOM 1080 C CA . ALA A 1 133 ? 8.362 1.078 15.728 1.00 39.03 133 ALA A CA 1
ATOM 1081 C C . ALA A 1 133 ? 9.108 1.606 16.970 1.00 39.03 133 ALA A C 1
ATOM 1083 O O . ALA A 1 133 ? 9.276 0.873 17.943 1.00 39.03 133 ALA A O 1
ATOM 1084 N N . GLY A 1 134 ? 9.558 2.869 16.964 1.00 35.84 134 GLY A N 1
ATOM 1085 C CA . GLY A 1 134 ? 9.967 3.541 18.212 1.00 35.84 134 GLY A CA 1
ATOM 1086 C C . GLY A 1 134 ? 11.168 4.490 18.194 1.00 35.84 134 GLY A C 1
ATOM 1087 O O . GLY A 1 134 ? 11.568 4.929 19.269 1.00 35.84 134 GLY A O 1
ATOM 1088 N N . THR A 1 135 ? 11.754 4.850 17.049 1.00 33.75 135 THR A N 1
ATOM 1089 C CA . THR A 1 135 ? 12.876 5.813 17.029 1.00 33.75 135 THR A CA 1
ATOM 1090 C C . THR A 1 135 ? 12.646 6.941 16.028 1.00 33.75 135 THR A C 1
ATOM 1092 O O . THR A 1 135 ? 13.117 6.888 14.894 1.00 33.75 135 THR A O 1
ATOM 1095 N N . ARG A 1 136 ? 11.935 7.994 16.447 1.00 38.19 136 ARG A N 1
ATOM 1096 C CA . ARG A 1 136 ? 11.979 9.297 15.765 1.00 38.19 136 ARG A CA 1
ATOM 1097 C C . ARG A 1 136 ? 13.129 10.116 16.350 1.00 38.19 136 ARG A C 1
ATOM 1099 O O . ARG A 1 136 ? 12.989 10.694 17.425 1.00 38.19 136 ARG A O 1
ATOM 1106 N N . GLU A 1 137 ? 14.261 10.160 15.654 1.00 31.53 137 GLU A N 1
ATOM 1107 C CA . GLU A 1 137 ? 15.308 11.153 15.924 1.00 31.53 137 GLU A CA 1
ATOM 1108 C C . GLU A 1 137 ? 15.036 12.463 15.162 1.00 31.53 137 GLU A C 1
ATOM 1110 O O . GLU A 1 137 ? 14.448 12.442 14.076 1.00 31.53 137 GLU A O 1
ATOM 1115 N N . PRO A 1 138 ? 15.437 13.623 15.716 1.00 34.53 138 PRO A N 1
ATOM 1116 C CA . PRO A 1 138 ? 15.261 14.911 15.065 1.00 34.53 138 PRO A CA 1
ATOM 1117 C C . PRO A 1 138 ? 16.224 15.096 13.882 1.00 34.53 138 PRO A C 1
ATOM 1119 O O . PRO A 1 138 ? 17.440 14.977 13.996 1.00 34.53 138 PRO A O 1
ATOM 1122 N N . ALA A 1 139 ? 15.625 15.465 12.760 1.00 38.09 139 ALA A N 1
ATOM 1123 C CA . ALA A 1 139 ? 16.208 15.882 11.493 1.00 38.09 139 ALA A CA 1
ATOM 1124 C C . ALA A 1 139 ? 17.331 16.955 11.602 1.00 38.09 139 ALA A C 1
ATOM 1126 O O . ALA A 1 139 ? 17.089 18.068 12.075 1.00 38.09 139 ALA A O 1
ATOM 1127 N N . ALA A 1 140 ? 18.540 16.628 11.122 1.00 31.59 140 ALA A N 1
ATOM 1128 C CA . ALA A 1 140 ? 19.731 17.494 11.018 1.00 31.59 140 ALA A CA 1
ATOM 1129 C C . ALA A 1 140 ? 19.840 18.159 9.613 1.00 31.59 140 ALA A C 1
ATOM 1131 O O . ALA A 1 140 ? 19.137 17.732 8.707 1.00 31.59 140 ALA A O 1
ATOM 1132 N N . PRO A 1 141 ? 20.650 19.222 9.398 1.00 38.66 141 PRO A N 1
ATOM 1133 C CA . PRO A 1 141 ? 20.517 20.121 8.243 1.00 38.66 141 PRO A CA 1
ATOM 1134 C C . PRO A 1 141 ? 20.839 19.460 6.888 1.00 38.66 141 PRO A C 1
ATOM 1136 O O . PRO A 1 141 ? 21.861 18.803 6.715 1.00 38.66 141 PRO A O 1
ATOM 1139 N N . PHE A 1 142 ? 19.943 19.700 5.930 1.00 52.75 142 PHE A N 1
ATOM 1140 C CA . PHE A 1 142 ? 19.694 18.924 4.714 1.00 52.75 142 PHE A CA 1
ATOM 1141 C C . PHE A 1 142 ? 20.319 19.563 3.469 1.00 52.75 142 PHE A C 1
ATOM 1143 O O . PHE A 1 142 ? 20.125 20.757 3.278 1.00 52.75 142 PHE A O 1
ATOM 1150 N N . GLU A 1 143 ? 21.033 18.779 2.643 1.00 48.78 143 GLU A N 1
ATOM 1151 C CA . GLU A 1 143 ? 21.064 18.895 1.160 1.00 48.78 143 GLU A CA 1
ATOM 1152 C C . GLU A 1 143 ? 22.100 17.943 0.506 1.00 48.78 143 GLU A C 1
ATOM 1154 O O . GLU A 1 143 ? 21.857 17.431 -0.583 1.00 48.78 143 GLU A O 1
ATOM 1159 N N . ILE A 1 144 ? 23.235 17.629 1.154 1.00 48.50 144 ILE A N 1
ATOM 1160 C CA . ILE A 1 144 ? 24.271 16.723 0.585 1.00 48.50 144 ILE A CA 1
ATOM 1161 C C . ILE A 1 144 ? 24.127 15.271 1.084 1.00 48.50 144 ILE A C 1
ATOM 1163 O O . ILE A 1 144 ? 24.357 14.329 0.322 1.00 48.50 144 ILE A O 1
ATOM 1167 N N . GLU A 1 145 ? 23.709 15.074 2.338 1.00 57.47 145 GLU A N 1
ATOM 1168 C CA . GLU A 1 145 ? 23.522 13.742 2.940 1.00 57.47 145 GLU A CA 1
ATOM 1169 C C . GLU A 1 145 ? 22.334 12.976 2.325 1.00 57.47 145 GLU A C 1
ATOM 1171 O O . GLU A 1 145 ? 22.365 11.747 2.234 1.00 57.47 145 GLU A O 1
ATOM 1176 N N . GLU A 1 146 ? 21.325 13.685 1.809 1.00 65.62 146 GLU A N 1
ATOM 1177 C CA . GLU A 1 146 ? 20.118 13.091 1.218 1.00 65.62 146 GLU A CA 1
ATOM 1178 C C . GLU A 1 146 ? 20.416 12.388 -0.118 1.00 65.62 146 GLU A C 1
ATOM 1180 O O . GLU A 1 146 ? 20.029 11.238 -0.308 1.00 65.62 146 GLU A O 1
ATOM 1185 N N . ILE A 1 147 ? 21.202 13.005 -1.013 1.00 68.19 147 ILE A N 1
ATOM 1186 C CA . ILE A 1 147 ? 21.551 12.410 -2.319 1.00 68.19 147 ILE A CA 1
ATOM 1187 C C . ILE A 1 147 ? 22.411 11.150 -2.144 1.00 68.19 147 ILE A C 1
ATOM 1189 O O . ILE A 1 147 ? 22.214 10.155 -2.846 1.00 68.19 147 ILE A O 1
ATOM 1193 N N . GLN A 1 148 ? 23.374 11.172 -1.216 1.00 79.00 148 GLN A N 1
ATOM 1194 C CA . GLN A 1 148 ? 24.190 9.989 -0.917 1.00 79.00 148 GLN A CA 1
ATOM 1195 C C . GLN A 1 148 ? 23.341 8.866 -0.311 1.00 79.00 148 GLN A C 1
ATOM 1197 O O . GLN A 1 148 ? 23.512 7.707 -0.691 1.00 79.00 148 GLN A O 1
ATOM 1202 N N . SER A 1 149 ? 22.385 9.212 0.556 1.00 81.81 149 SER A N 1
ATOM 1203 C CA . SER A 1 149 ? 21.435 8.258 1.135 1.00 81.81 149 SER A CA 1
ATOM 1204 C C . SER A 1 149 ? 20.532 7.636 0.068 1.00 81.81 149 SER A C 1
ATOM 1206 O O . SER A 1 149 ? 20.424 6.417 0.014 1.00 81.81 149 SER A O 1
ATOM 1208 N N . VAL A 1 150 ? 19.972 8.431 -0.853 1.00 87.12 150 VAL A N 1
ATOM 1209 C CA . VAL A 1 150 ? 19.171 7.938 -1.993 1.00 87.12 150 VAL A CA 1
ATOM 1210 C C . VAL A 1 150 ? 19.965 6.947 -2.845 1.00 87.12 150 VAL A C 1
ATOM 1212 O O . VAL A 1 150 ? 19.447 5.886 -3.199 1.00 87.12 150 VAL A O 1
ATOM 1215 N N . LYS A 1 151 ? 21.231 7.257 -3.158 1.00 88.62 151 LYS A N 1
ATOM 1216 C CA . LYS A 1 151 ? 22.104 6.359 -3.933 1.00 88.62 151 LYS A CA 1
ATOM 1217 C C . LYS A 1 151 ? 22.360 5.050 -3.206 1.00 88.62 151 LYS A C 1
ATOM 1219 O O . LYS A 1 151 ? 22.243 3.993 -3.817 1.00 88.62 151 LYS A O 1
ATOM 1224 N N . LEU A 1 152 ? 22.678 5.120 -1.915 1.00 89.00 152 LEU A N 1
ATOM 1225 C CA . LEU A 1 152 ? 22.944 3.940 -1.099 1.00 89.00 152 LEU A CA 1
ATOM 1226 C C . LEU A 1 152 ? 21.699 3.054 -0.968 1.00 89.00 152 LEU A C 1
ATOM 1228 O O . LEU A 1 152 ? 21.788 1.848 -1.178 1.00 89.00 152 LEU A O 1
ATOM 1232 N N . LEU A 1 153 ? 20.541 3.653 -0.674 1.00 90.44 153 LEU A N 1
ATOM 1233 C CA . LEU A 1 153 ? 19.260 2.949 -0.604 1.00 90.44 153 LEU A CA 1
ATOM 1234 C C . LEU A 1 153 ? 18.933 2.278 -1.942 1.00 90.44 153 LEU A C 1
ATOM 1236 O O . LEU A 1 153 ? 18.624 1.091 -1.968 1.00 90.44 153 LEU A O 1
ATOM 1240 N N . SER A 1 154 ? 19.100 2.993 -3.058 1.00 92.25 154 SER A N 1
ATOM 1241 C CA . SER A 1 154 ? 18.924 2.421 -4.398 1.00 92.25 154 SER A CA 1
ATOM 1242 C C . SER A 1 154 ? 19.874 1.242 -4.629 1.00 92.25 154 SER A C 1
ATOM 1244 O O . SER A 1 154 ? 19.459 0.192 -5.110 1.00 92.25 154 SER A O 1
ATOM 1246 N N . GLU A 1 155 ? 21.144 1.354 -4.231 1.00 92.38 155 GLU A N 1
ATOM 1247 C CA . GLU A 1 155 ? 22.111 0.274 -4.427 1.00 92.38 155 GLU A CA 1
ATOM 1248 C C . GLU A 1 155 ? 21.667 -1.034 -3.749 1.00 92.38 155 GLU A C 1
ATOM 1250 O O . GLU A 1 155 ? 21.844 -2.107 -4.329 1.00 92.38 155 GLU A O 1
ATOM 1255 N N . LEU A 1 156 ? 21.024 -0.952 -2.578 1.00 92.69 156 LEU A N 1
ATOM 1256 C CA . LEU A 1 156 ? 20.528 -2.104 -1.812 1.00 92.69 156 LEU A CA 1
ATOM 1257 C C . LEU A 1 156 ? 19.390 -2.881 -2.498 1.00 92.69 156 LEU A C 1
ATOM 1259 O O . LEU A 1 156 ? 19.128 -4.020 -2.107 1.00 92.69 156 LEU A O 1
ATOM 1263 N N . LEU A 1 157 ? 18.759 -2.329 -3.541 1.00 94.75 157 LEU A N 1
ATOM 1264 C CA . LEU A 1 157 ? 17.767 -3.046 -4.355 1.00 94.75 157 LEU A CA 1
ATOM 1265 C C . LEU A 1 157 ? 18.404 -4.053 -5.325 1.00 94.75 157 LEU A C 1
ATOM 1267 O O . LEU A 1 157 ? 17.733 -4.971 -5.796 1.00 94.75 157 LEU A O 1
ATOM 1271 N N . ASN A 1 158 ? 19.705 -3.932 -5.604 1.00 93.94 158 ASN A N 1
ATOM 1272 C CA . ASN A 1 158 ? 20.396 -4.829 -6.525 1.00 93.94 158 ASN A CA 1
ATOM 1273 C C . ASN A 1 158 ? 20.399 -6.281 -6.026 1.00 93.94 158 ASN A C 1
ATOM 1275 O O . ASN A 1 158 ? 20.708 -6.547 -4.861 1.00 93.94 158 ASN A O 1
ATOM 1279 N N . ARG A 1 159 ? 20.222 -7.236 -6.955 1.00 93.69 159 ARG A N 1
ATOM 1280 C CA . ARG A 1 159 ? 20.249 -8.691 -6.686 1.00 93.69 159 ARG A CA 1
ATOM 1281 C C . ARG A 1 159 ? 21.432 -9.150 -5.830 1.00 93.69 159 ARG A C 1
ATOM 1283 O O . ARG A 1 159 ? 21.287 -10.041 -4.999 1.00 93.69 159 ARG A O 1
ATOM 1290 N N . LYS A 1 160 ? 22.601 -8.514 -5.984 1.00 93.75 160 LYS A N 1
ATOM 1291 C CA . LYS A 1 160 ? 23.819 -8.819 -5.207 1.00 93.75 160 LYS A CA 1
ATOM 1292 C C . LYS A 1 160 ? 23.645 -8.661 -3.683 1.00 93.75 160 LYS A C 1
ATOM 1294 O O . LYS A 1 160 ? 24.438 -9.224 -2.935 1.00 93.75 160 LYS A O 1
ATOM 1299 N N . TYR A 1 161 ? 22.628 -7.927 -3.223 1.00 91.06 161 TYR A N 1
ATOM 1300 C CA . TYR A 1 161 ? 22.306 -7.728 -1.805 1.00 91.06 161 TYR A CA 1
ATOM 1301 C C . TYR A 1 161 ? 21.063 -8.486 -1.329 1.00 91.06 161 TYR A C 1
ATOM 1303 O O . TYR A 1 161 ? 20.721 -8.400 -0.148 1.00 91.06 161 TYR A O 1
ATOM 1311 N N . TRP A 1 162 ? 20.383 -9.251 -2.186 1.00 89.56 162 TRP A N 1
ATOM 1312 C CA . TRP A 1 162 ? 19.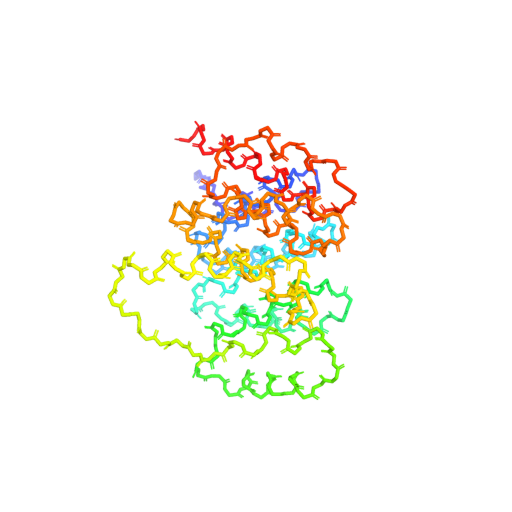157 -9.954 -1.791 1.00 89.56 162 TRP A CA 1
ATOM 1313 C C . TRP A 1 162 ? 19.400 -10.979 -0.680 1.00 89.56 162 TRP A C 1
ATOM 1315 O O . TRP A 1 162 ? 18.579 -11.099 0.216 1.00 89.56 162 TRP A O 1
ATOM 1325 N N . GLU A 1 163 ? 20.568 -11.627 -0.639 1.00 89.50 163 GLU A N 1
ATOM 1326 C CA . GLU A 1 163 ? 20.936 -12.530 0.466 1.00 89.50 163 GLU A CA 1
ATOM 1327 C C . GLU A 1 163 ? 21.149 -11.816 1.814 1.00 89.50 163 GLU A C 1
ATOM 1329 O O . GLU A 1 163 ? 21.247 -12.461 2.859 1.00 89.50 163 GLU A O 1
ATOM 1334 N N . LYS A 1 164 ? 21.293 -10.487 1.802 1.00 88.19 164 LYS A N 1
ATOM 1335 C CA . LYS A 1 164 ? 21.512 -9.649 2.991 1.00 88.19 164 LYS A CA 1
ATOM 1336 C C . LYS A 1 164 ? 20.281 -8.833 3.374 1.00 88.19 164 LYS A C 1
ATOM 1338 O O . LYS A 1 164 ? 20.312 -8.149 4.391 1.00 88.19 164 LYS A O 1
ATOM 1343 N N . THR A 1 165 ? 19.221 -8.898 2.577 1.00 87.69 165 THR A N 1
ATOM 1344 C CA . THR A 1 165 ? 17.988 -8.127 2.749 1.00 87.69 165 THR A CA 1
ATOM 1345 C C . THR A 1 165 ? 16.783 -9.061 2.706 1.00 87.69 165 THR A C 1
ATOM 1347 O O . THR A 1 165 ? 16.895 -10.234 2.364 1.00 87.69 165 THR A O 1
ATOM 1350 N N . ASN A 1 166 ? 15.608 -8.562 3.072 1.00 88.38 166 ASN A N 1
ATOM 1351 C CA . ASN A 1 166 ? 14.351 -9.276 2.870 1.00 88.38 166 ASN A CA 1
ATOM 1352 C C . ASN A 1 166 ? 13.406 -8.424 2.011 1.00 88.38 166 ASN A C 1
ATOM 1354 O O . ASN A 1 166 ? 13.680 -7.249 1.759 1.00 88.38 166 ASN A O 1
ATOM 1358 N N . ASN A 1 167 ? 12.306 -9.026 1.562 1.00 89.12 167 ASN A N 1
ATOM 1359 C CA . ASN A 1 167 ? 11.346 -8.365 0.677 1.00 89.12 167 ASN A CA 1
ATOM 1360 C C . ASN A 1 167 ? 10.750 -7.113 1.332 1.00 89.12 167 ASN A C 1
ATOM 1362 O O . ASN A 1 167 ? 10.619 -6.097 0.670 1.00 89.12 167 ASN A O 1
ATOM 1366 N N . LEU A 1 168 ? 10.471 -7.149 2.638 1.00 84.38 168 LEU A N 1
ATOM 1367 C CA . LEU A 1 168 ? 9.910 -6.000 3.346 1.00 84.38 168 LEU A CA 1
ATOM 1368 C C . LEU A 1 168 ? 10.876 -4.816 3.396 1.00 84.38 168 LEU A C 1
ATOM 1370 O O . LEU A 1 168 ? 10.501 -3.685 3.137 1.00 84.38 168 LEU A O 1
ATOM 1374 N N . PHE A 1 169 ? 12.149 -5.082 3.667 1.00 85.50 169 PHE A N 1
ATOM 1375 C CA . PHE A 1 169 ? 13.176 -4.050 3.681 1.00 85.50 169 PHE A CA 1
ATOM 1376 C C . PHE A 1 169 ? 13.362 -3.414 2.297 1.00 85.50 169 PHE A C 1
ATOM 1378 O O . PHE A 1 169 ? 13.526 -2.203 2.190 1.00 85.50 169 PHE A O 1
ATOM 1385 N N . ARG A 1 170 ? 13.317 -4.213 1.221 1.00 94.00 170 ARG A N 1
ATOM 1386 C CA . ARG A 1 170 ? 13.407 -3.688 -0.152 1.00 94.00 170 ARG A CA 1
ATOM 1387 C C . ARG A 1 170 ? 12.139 -2.943 -0.581 1.00 94.00 170 ARG A C 1
ATOM 1389 O O . ARG A 1 170 ? 12.252 -1.940 -1.280 1.00 94.00 170 ARG A O 1
ATOM 1396 N N . HIS A 1 171 ? 10.967 -3.398 -0.140 1.00 91.06 171 HIS A N 1
ATOM 1397 C CA . HIS A 1 171 ? 9.708 -2.660 -0.253 1.00 91.06 171 HIS A CA 1
ATOM 1398 C C . HIS A 1 171 ? 9.839 -1.286 0.410 1.00 91.06 171 HIS A C 1
ATOM 1400 O O . HIS A 1 171 ? 9.632 -0.279 -0.253 1.00 91.06 171 HIS A O 1
ATOM 1406 N N . GLU A 1 172 ? 10.318 -1.237 1.654 1.00 88.50 172 GLU A N 1
ATOM 1407 C CA . GLU A 1 172 ? 10.456 0.010 2.410 1.00 88.50 172 GLU A CA 1
ATOM 1408 C C . GLU A 1 172 ? 11.453 0.984 1.777 1.00 88.50 172 GLU A C 1
ATOM 1410 O O . GLU A 1 172 ? 11.230 2.191 1.744 1.00 88.50 172 GLU A O 1
ATOM 1415 N N . ILE A 1 173 ? 12.536 0.464 1.191 1.00 92.12 173 ILE A N 1
ATOM 1416 C CA . ILE A 1 173 ? 13.433 1.277 0.367 1.00 92.12 173 ILE A CA 1
ATOM 1417 C C . ILE A 1 173 ? 12.659 1.929 -0.782 1.00 92.12 173 ILE A C 1
ATOM 1419 O O . ILE A 1 173 ? 12.801 3.130 -1.001 1.00 92.12 173 ILE A O 1
ATOM 1423 N N . CYS A 1 174 ? 11.857 1.158 -1.522 1.00 95.75 174 CYS A N 1
ATOM 1424 C CA . CYS A 1 174 ? 11.067 1.697 -2.627 1.00 95.75 174 CYS A CA 1
ATOM 1425 C C . CYS A 1 174 ? 10.067 2.744 -2.124 1.00 95.75 174 CYS A C 1
ATOM 1427 O O . CYS A 1 174 ? 10.028 3.840 -2.681 1.00 95.75 174 CYS A O 1
ATOM 1429 N N . PHE A 1 175 ? 9.354 2.458 -1.032 1.00 90.25 175 PHE A N 1
ATOM 1430 C CA . PHE A 1 175 ? 8.401 3.376 -0.414 1.00 90.25 175 PHE A CA 1
ATOM 1431 C C . PHE A 1 175 ? 9.064 4.708 -0.045 1.00 90.25 175 PHE A C 1
ATOM 1433 O O . PHE A 1 175 ? 8.622 5.771 -0.488 1.00 90.25 175 PHE A O 1
ATOM 1440 N N . VAL A 1 176 ? 10.189 4.671 0.680 1.00 89.25 176 VAL A N 1
ATOM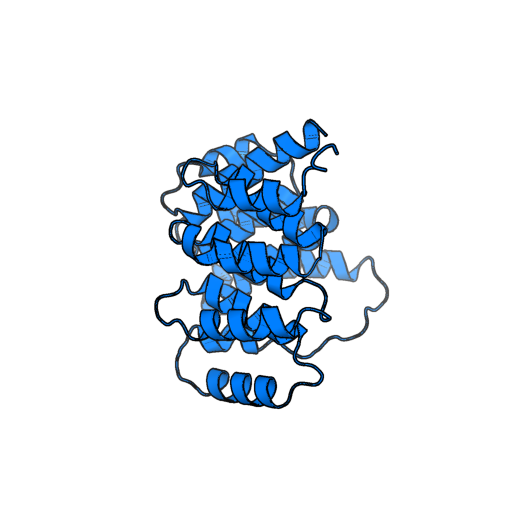 1441 C CA . VAL A 1 176 ? 10.947 5.870 1.075 1.00 89.25 176 VAL A CA 1
ATOM 1442 C C . VAL A 1 176 ? 11.429 6.654 -0.145 1.00 89.25 176 VAL A C 1
ATOM 1444 O O . VAL A 1 176 ? 11.273 7.874 -0.186 1.00 89.25 176 VAL A O 1
ATOM 1447 N N . LEU A 1 177 ? 11.970 5.982 -1.167 1.00 90.94 177 LEU A N 1
ATOM 1448 C CA . LEU A 1 177 ? 12.362 6.640 -2.420 1.00 90.94 177 LEU A CA 1
ATOM 1449 C C . LEU A 1 177 ? 11.158 7.320 -3.094 1.00 90.94 177 LEU A C 1
ATOM 1451 O O . LEU A 1 177 ? 11.279 8.445 -3.583 1.00 90.94 177 LEU A O 1
ATOM 1455 N N . GLY A 1 178 ? 9.987 6.683 -3.054 1.00 90.12 178 GLY A N 1
ATOM 1456 C CA . GLY A 1 178 ? 8.728 7.238 -3.537 1.00 90.12 178 GLY A CA 1
ATOM 1457 C C . GLY A 1 178 ? 8.265 8.475 -2.760 1.00 90.12 178 GLY A C 1
ATOM 1458 O O . GLY A 1 178 ? 7.828 9.444 -3.386 1.00 90.12 178 GLY A O 1
ATOM 1459 N N . GLN A 1 179 ? 8.407 8.483 -1.429 1.00 86.56 179 GLN A N 1
ATOM 1460 C CA . GLN A 1 179 ? 8.084 9.631 -0.564 1.00 86.56 179 GLN A CA 1
ATOM 1461 C C . GLN A 1 179 ? 9.036 10.814 -0.784 1.00 86.56 179 GLN A C 1
ATOM 1463 O O . GLN A 1 179 ? 8.605 11.967 -0.785 1.00 86.56 179 GLN A O 1
ATOM 1468 N N . ILE A 1 180 ? 10.322 10.536 -1.024 1.00 87.31 180 ILE A N 1
ATOM 1469 C CA . ILE A 1 180 ? 11.319 11.549 -1.407 1.00 87.31 180 ILE A CA 1
ATOM 1470 C C . ILE A 1 180 ? 10.975 12.150 -2.791 1.00 87.31 180 ILE A C 1
ATOM 1472 O O . ILE A 1 180 ? 11.280 13.317 -3.066 1.00 87.31 180 ILE A O 1
ATOM 1476 N N . SER A 1 181 ? 10.279 11.394 -3.653 1.00 87.12 181 SER A N 1
ATOM 1477 C CA . SER A 1 181 ? 9.731 11.849 -4.941 1.00 87.12 181 SER A CA 1
ATOM 1478 C C . SER A 1 181 ? 10.822 12.493 -5.814 1.00 87.12 181 SER A C 1
ATOM 1480 O O . SER A 1 181 ? 11.871 11.896 -6.041 1.00 87.12 181 SER A O 1
ATOM 1482 N N . LYS A 1 182 ? 10.632 13.717 -6.320 1.00 85.38 182 LYS A N 1
ATOM 1483 C CA . LYS A 1 182 ? 11.554 14.376 -7.265 1.00 85.38 182 LYS A CA 1
ATOM 1484 C C . LYS A 1 182 ? 12.998 14.493 -6.758 1.00 85.38 182 LYS A C 1
ATOM 1486 O O . LYS A 1 182 ? 13.912 14.595 -7.575 1.00 85.38 182 LYS A O 1
ATOM 1491 N N . ASN A 1 183 ? 13.227 14.453 -5.445 1.00 86.69 183 ASN A N 1
ATOM 1492 C CA . ASN A 1 183 ? 14.575 14.463 -4.871 1.00 86.69 183 ASN A CA 1
ATOM 1493 C C . ASN A 1 183 ? 15.289 13.099 -4.999 1.00 86.69 183 ASN A C 1
ATOM 1495 O O . ASN A 1 183 ? 16.508 13.025 -4.872 1.00 86.69 183 ASN A O 1
ATOM 1499 N N . ALA A 1 184 ? 14.561 12.031 -5.336 1.00 89.62 184 ALA A N 1
ATOM 1500 C CA . ALA A 1 184 ? 15.073 10.681 -5.546 1.00 89.62 184 ALA A CA 1
ATOM 1501 C C . ALA A 1 184 ? 15.329 10.348 -7.028 1.00 89.62 184 ALA A C 1
ATOM 1503 O O . ALA A 1 184 ? 15.412 9.174 -7.380 1.00 89.62 184 ALA A O 1
ATOM 1504 N N . ASN A 1 185 ? 15.499 11.338 -7.915 1.00 91.56 185 ASN A N 1
ATOM 1505 C CA . ASN A 1 185 ? 15.718 11.116 -9.358 1.00 91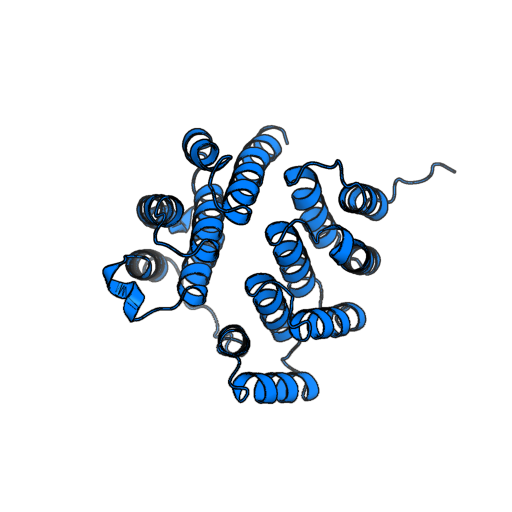.56 185 ASN A CA 1
ATOM 1506 C C . ASN A 1 185 ? 16.862 10.133 -9.686 1.00 91.56 185 ASN A C 1
ATOM 1508 O O . ASN A 1 185 ? 16.810 9.426 -10.690 1.00 91.56 185 ASN A O 1
ATOM 1512 N N . GLU A 1 186 ? 17.889 10.055 -8.839 1.00 91.31 186 GLU A N 1
ATOM 1513 C CA . GLU A 1 186 ? 19.010 9.112 -8.990 1.00 91.31 186 GLU A CA 1
ATOM 1514 C C . GLU A 1 186 ? 18.576 7.636 -8.848 1.00 91.31 186 GLU A C 1
ATOM 1516 O O . GLU A 1 186 ? 19.263 6.744 -9.336 1.00 91.31 186 GLU A O 1
ATOM 1521 N N . SER A 1 187 ? 17.415 7.367 -8.240 1.00 94.81 187 SER A N 1
ATOM 1522 C CA . SER A 1 187 ? 16.854 6.019 -8.067 1.00 94.81 187 SER A CA 1
ATOM 1523 C C . SER A 1 187 ? 16.045 5.511 -9.265 1.00 94.81 187 SER A C 1
ATOM 1525 O O . SER A 1 187 ? 15.748 4.320 -9.333 1.00 94.81 187 SER A O 1
ATOM 1527 N N . ILE A 1 188 ? 15.718 6.373 -10.240 1.00 95.88 188 ILE A N 1
ATOM 1528 C CA . ILE A 1 188 ? 14.823 6.056 -11.370 1.00 95.88 188 ILE A CA 1
ATOM 1529 C C . ILE A 1 188 ? 15.248 4.775 -12.092 1.00 95.88 188 ILE A C 1
ATOM 1531 O O . ILE A 1 188 ? 14.415 3.906 -12.332 1.00 95.88 188 ILE A O 1
ATOM 1535 N N . MET A 1 189 ? 16.533 4.646 -12.444 1.00 96.94 189 MET A N 1
ATOM 1536 C CA . MET A 1 189 ? 17.030 3.465 -13.160 1.00 96.94 189 MET A CA 1
ATOM 1537 C C . MET A 1 189 ? 16.819 2.196 -12.334 1.00 96.94 189 MET A C 1
ATOM 1539 O O . MET A 1 189 ? 16.286 1.215 -12.846 1.00 96.94 189 MET A O 1
ATOM 1543 N N . GLN A 1 190 ? 17.150 2.253 -11.045 1.00 97.62 190 GLN A N 1
ATOM 1544 C CA . GLN A 1 190 ? 16.999 1.117 -10.150 1.00 97.62 190 GLN A CA 1
ATOM 1545 C C . GLN A 1 190 ? 15.529 0.735 -9.948 1.00 97.62 190 GLN A C 1
ATOM 1547 O O . GLN A 1 190 ? 15.204 -0.443 -10.004 1.00 97.62 190 GLN A O 1
ATOM 1552 N N . LEU A 1 191 ? 14.628 1.704 -9.766 1.00 98.12 191 LEU A N 1
ATOM 1553 C CA . LEU A 1 191 ? 13.191 1.449 -9.624 1.00 98.12 191 LEU A CA 1
ATOM 1554 C C . LEU A 1 191 ? 12.592 0.817 -10.893 1.00 98.12 191 LEU A C 1
ATOM 1556 O O . LEU A 1 191 ? 11.755 -0.085 -10.798 1.00 98.12 191 LEU A O 1
ATOM 1560 N N . LYS A 1 192 ? 13.052 1.227 -12.088 1.00 98.00 192 LYS A N 1
ATOM 1561 C CA . LYS A 1 192 ? 12.658 0.580 -13.355 1.00 98.00 192 LYS A CA 1
ATOM 1562 C C . LYS A 1 192 ? 13.130 -0.870 -13.420 1.00 98.00 192 LYS A C 1
ATOM 1564 O O . LYS A 1 192 ? 12.362 -1.736 -13.825 1.00 98.00 192 LYS A O 1
ATOM 1569 N N . GLU A 1 193 ? 14.374 -1.134 -13.033 1.00 97.88 193 GLU A N 1
ATOM 1570 C CA . GLU A 1 193 ? 14.925 -2.492 -13.012 1.00 97.88 193 GLU A CA 1
ATOM 1571 C C . GLU A 1 193 ? 14.196 -3.375 -11.995 1.00 97.88 193 GLU A C 1
ATOM 1573 O O . GLU A 1 193 ? 13.737 -4.455 -12.353 1.00 97.88 193 GLU A O 1
ATOM 1578 N N . THR A 1 194 ? 14.010 -2.887 -10.765 1.00 98.31 194 THR A N 1
ATOM 1579 C CA . THR A 1 194 ? 13.328 -3.610 -9.684 1.00 98.31 194 THR A CA 1
ATOM 1580 C C . THR A 1 194 ? 11.879 -3.939 -10.043 1.00 98.31 194 THR A C 1
ATOM 1582 O O . THR A 1 194 ? 11.455 -5.076 -9.870 1.00 98.31 194 THR A O 1
ATOM 1585 N N . SER A 1 195 ? 11.112 -2.989 -10.593 1.00 98.06 195 SER A N 1
ATOM 1586 C CA . SER A 1 195 ? 9.718 -3.249 -11.003 1.00 98.06 195 SER A CA 1
ATOM 1587 C C . SER A 1 195 ? 9.618 -4.261 -12.156 1.00 98.06 195 SER A C 1
ATOM 1589 O O . SER A 1 195 ? 8.709 -5.101 -12.171 1.00 98.06 195 SER A O 1
ATOM 1591 N N . ALA A 1 196 ? 10.568 -4.232 -13.099 1.00 97.50 196 ALA A N 1
ATOM 1592 C CA . ALA A 1 196 ? 10.620 -5.134 -14.252 1.00 97.50 196 ALA A CA 1
ATOM 1593 C C . ALA A 1 196 ? 11.140 -6.549 -13.932 1.00 97.50 196 ALA A C 1
ATOM 1595 O O . ALA A 1 196 ? 10.892 -7.478 -14.709 1.00 97.50 196 ALA A O 1
ATOM 1596 N N . ASP A 1 197 ? 11.843 -6.729 -12.815 1.00 97.62 197 ASP A N 1
ATOM 1597 C CA . ASP A 1 197 ? 12.477 -7.990 -12.446 1.00 97.62 197 ASP A CA 1
ATOM 1598 C C . ASP A 1 197 ? 11.454 -9.053 -12.001 1.00 97.62 197 ASP A C 1
ATOM 1600 O O . ASP A 1 197 ? 10.915 -8.992 -10.904 1.00 97.62 197 ASP A O 1
ATOM 1604 N N . GLN A 1 198 ? 11.212 -10.068 -12.836 1.00 96.88 198 GLN A N 1
ATOM 1605 C CA . GLN A 1 198 ? 10.268 -11.156 -12.533 1.00 96.88 198 GLN A CA 1
ATOM 1606 C C . GLN A 1 198 ? 10.755 -12.131 -11.446 1.00 96.88 198 GLN A C 1
ATOM 1608 O O . GLN A 1 198 ? 9.961 -12.933 -10.962 1.00 96.88 198 GLN A O 1
ATOM 1613 N N . GLU A 1 199 ? 12.036 -12.082 -11.069 1.00 96.50 199 GLU A N 1
ATOM 1614 C CA . GLU A 1 199 ? 12.580 -12.863 -9.950 1.00 96.50 199 GLU A CA 1
ATOM 1615 C C . GLU A 1 199 ? 12.454 -12.111 -8.614 1.00 96.50 199 GLU A C 1
ATOM 1617 O O . GLU A 1 199 ? 12.700 -12.690 -7.555 1.00 96.50 199 GLU A O 1
ATOM 1622 N N . GLU A 1 200 ? 12.094 -10.824 -8.646 1.00 97.38 200 GLU A N 1
ATOM 1623 C CA . GLU A 1 200 ? 11.834 -10.035 -7.446 1.00 97.38 200 GLU A CA 1
ATOM 1624 C C . GLU A 1 200 ? 10.420 -10.312 -6.916 1.00 97.38 200 GLU A C 1
ATOM 1626 O O . GLU A 1 200 ? 9.479 -10.616 -7.654 1.00 97.38 200 GLU A O 1
ATOM 1631 N N . ASN A 1 201 ? 10.255 -10.199 -5.602 1.00 96.56 201 ASN A N 1
ATOM 1632 C CA . ASN A 1 201 ? 8.970 -10.375 -4.956 1.00 96.56 201 ASN A CA 1
ATOM 1633 C C . ASN A 1 201 ? 7.974 -9.291 -5.392 1.00 96.56 201 ASN A C 1
ATOM 1635 O O . ASN A 1 201 ? 8.285 -8.102 -5.401 1.00 96.56 201 ASN A O 1
ATOM 1639 N N . GLU A 1 202 ? 6.743 -9.699 -5.687 1.00 97.06 202 GLU A N 1
ATOM 1640 C CA . GLU A 1 202 ? 5.690 -8.806 -6.175 1.00 97.06 202 GLU A CA 1
ATOM 1641 C C . GLU A 1 202 ? 5.368 -7.618 -5.259 1.00 97.06 202 GLU A C 1
ATOM 1643 O O . GLU A 1 202 ? 4.958 -6.576 -5.770 1.00 97.06 202 GLU A O 1
ATOM 1648 N N . ILE A 1 203 ? 5.621 -7.741 -3.948 1.00 94.81 203 ILE A N 1
ATOM 1649 C CA . ILE A 1 203 ? 5.490 -6.633 -2.995 1.00 94.81 203 ILE A CA 1
ATOM 1650 C C . ILE A 1 203 ? 6.525 -5.538 -3.257 1.00 94.81 203 ILE A C 1
ATOM 1652 O O . ILE A 1 203 ? 6.205 -4.363 -3.396 1.00 94.81 203 ILE A O 1
ATOM 1656 N N . VAL A 1 204 ? 7.778 -5.929 -3.464 1.00 97.12 204 VAL A N 1
ATOM 1657 C CA . VAL A 1 204 ? 8.838 -4.981 -3.827 1.00 97.12 204 VAL A CA 1
ATOM 1658 C C . VAL A 1 204 ? 8.573 -4.382 -5.209 1.00 97.12 204 VAL A C 1
ATOM 1660 O O . VAL A 1 204 ? 8.775 -3.189 -5.420 1.00 97.12 204 VAL A O 1
ATOM 1663 N N . ARG A 1 205 ? 8.095 -5.196 -6.158 1.00 98.56 205 ARG A N 1
ATOM 1664 C CA . ARG A 1 205 ? 7.827 -4.750 -7.532 1.00 98.56 205 ARG A CA 1
ATOM 1665 C C . ARG A 1 205 ? 6.699 -3.723 -7.605 1.00 98.56 205 ARG A C 1
ATOM 1667 O O . ARG A 1 205 ? 6.836 -2.763 -8.363 1.00 98.56 205 ARG A O 1
ATOM 1674 N N . HIS A 1 206 ? 5.607 -3.901 -6.851 1.00 97.75 206 HIS A N 1
ATOM 1675 C CA . HIS A 1 206 ? 4.533 -2.904 -6.828 1.00 97.75 206 HIS A CA 1
ATOM 1676 C C . HIS A 1 206 ? 5.021 -1.590 -6.234 1.00 97.75 206 HIS A C 1
ATOM 1678 O O . HIS A 1 206 ? 4.721 -0.538 -6.788 1.00 97.75 206 HIS A O 1
ATOM 1684 N N . GLU A 1 207 ? 5.807 -1.650 -5.158 1.00 97.38 207 GLU A N 1
ATOM 1685 C CA . GLU A 1 207 ? 6.256 -0.451 -4.462 1.00 97.38 207 GLU A CA 1
ATOM 1686 C C . GLU A 1 207 ? 7.299 0.294 -5.287 1.00 97.38 207 GLU A C 1
ATOM 1688 O O . GLU A 1 207 ? 7.251 1.515 -5.409 1.00 97.38 207 GLU A O 1
ATOM 1693 N N . ALA A 1 208 ? 8.171 -0.441 -5.982 1.00 98.25 208 ALA A N 1
ATOM 1694 C CA . ALA A 1 208 ? 9.069 0.131 -6.975 1.00 98.25 208 ALA A CA 1
ATOM 1695 C C . ALA A 1 208 ? 8.301 0.846 -8.099 1.00 98.25 208 ALA A C 1
ATOM 1697 O O . ALA A 1 208 ? 8.726 1.909 -8.552 1.00 98.25 208 ALA A O 1
ATOM 1698 N N . LEU A 1 209 ? 7.168 0.289 -8.542 1.00 97.62 209 LEU A N 1
ATOM 1699 C CA . LEU A 1 209 ? 6.325 0.888 -9.578 1.00 97.62 209 LEU A CA 1
ATOM 1700 C C . LEU A 1 209 ? 5.585 2.139 -9.071 1.00 97.62 209 LEU A C 1
ATOM 1702 O O . LEU A 1 209 ? 5.549 3.152 -9.774 1.00 97.62 209 LEU A O 1
ATOM 1706 N N . SER A 1 210 ? 5.048 2.094 -7.848 1.00 95.44 210 SER A N 1
ATOM 1707 C CA . SER A 1 210 ? 4.430 3.237 -7.166 1.00 95.44 210 SER A CA 1
ATOM 1708 C C . SER A 1 210 ? 5.436 4.376 -6.984 1.00 95.44 210 SER A C 1
ATOM 1710 O O . SER A 1 210 ? 5.182 5.497 -7.430 1.00 95.44 210 SER A O 1
ATOM 1712 N N . ALA A 1 211 ? 6.616 4.077 -6.436 1.00 95.25 211 ALA A N 1
ATOM 1713 C CA . ALA A 1 211 ? 7.710 5.027 -6.266 1.00 95.25 211 ALA A CA 1
ATOM 1714 C C . ALA A 1 211 ? 8.180 5.605 -7.601 1.00 95.25 211 ALA A C 1
ATOM 1716 O O . ALA A 1 211 ? 8.340 6.812 -7.740 1.00 95.25 211 ALA A O 1
ATOM 1717 N N . TYR A 1 212 ? 8.333 4.770 -8.630 1.00 97.19 212 TYR A N 1
ATOM 1718 C CA . TYR A 1 212 ? 8.672 5.250 -9.964 1.00 97.19 212 TYR A CA 1
ATOM 1719 C C . TYR A 1 212 ? 7.662 6.291 -10.467 1.00 97.19 212 TYR A C 1
ATOM 1721 O O . TYR A 1 212 ? 8.062 7.343 -10.966 1.00 97.19 212 TYR A O 1
ATOM 1729 N N . SER A 1 213 ? 6.363 6.031 -10.289 1.00 94.56 213 SER A N 1
ATOM 1730 C CA . SER A 1 213 ? 5.296 6.940 -10.725 1.00 94.56 213 SER A CA 1
ATOM 1731 C C . SER A 1 213 ? 5.244 8.266 -9.956 1.00 94.56 213 SER A C 1
ATOM 1733 O O . SER A 1 213 ? 4.785 9.266 -10.504 1.00 94.56 213 SER A O 1
ATOM 1735 N N . SER A 1 214 ? 5.740 8.311 -8.712 1.00 90.50 214 SER A N 1
ATOM 1736 C CA . SER A 1 214 ? 5.815 9.555 -7.930 1.00 90.50 214 SER A CA 1
ATOM 1737 C C . SER A 1 214 ? 7.008 10.438 -8.319 1.00 90.50 214 SER A C 1
ATOM 1739 O O . SER A 1 214 ? 7.041 11.623 -7.972 1.00 90.50 214 SER A O 1
ATOM 1741 N N . ILE A 1 215 ? 7.989 9.873 -9.031 1.00 90.94 215 ILE A N 1
ATOM 1742 C CA . ILE A 1 215 ? 9.221 10.547 -9.458 1.00 90.94 215 ILE A CA 1
ATOM 1743 C C . ILE A 1 215 ? 9.142 10.928 -10.943 1.00 90.94 215 ILE A C 1
ATOM 1745 O O . ILE A 1 215 ? 9.529 12.036 -11.323 1.00 90.94 215 ILE A O 1
ATOM 1749 N N . ALA A 1 216 ? 8.638 10.020 -11.783 1.00 90.19 216 ALA A N 1
ATOM 1750 C CA . ALA A 1 216 ? 8.653 10.128 -13.236 1.00 90.19 216 ALA A CA 1
ATOM 1751 C C . ALA A 1 216 ? 7.242 10.095 -13.849 1.00 90.19 216 ALA A C 1
ATOM 1753 O O . ALA A 1 216 ? 6.446 9.201 -13.579 1.00 90.19 216 ALA A O 1
ATOM 1754 N N . ASP A 1 217 ? 6.979 11.022 -14.774 1.00 88.62 217 ASP A N 1
ATOM 1755 C CA . ASP A 1 217 ? 5.757 11.068 -15.591 1.00 88.62 217 ASP A CA 1
ATOM 1756 C C . ASP A 1 217 ? 5.910 10.218 -16.876 1.00 88.62 217 ASP A C 1
ATOM 1758 O O . ASP A 1 217 ? 5.833 10.712 -18.001 1.00 88.62 217 ASP A O 1
ATOM 1762 N N . ASP A 1 218 ? 6.230 8.927 -16.720 1.00 93.81 218 ASP A N 1
ATOM 1763 C CA . ASP A 1 218 ? 6.467 7.980 -17.828 1.00 93.81 218 ASP A CA 1
ATOM 1764 C C . ASP A 1 218 ? 5.323 6.959 -17.928 1.00 93.81 218 ASP A C 1
ATOM 1766 O O . ASP A 1 218 ? 5.421 5.792 -17.534 1.00 93.81 218 ASP A O 1
ATOM 1770 N N . LYS A 1 219 ? 4.198 7.422 -18.481 1.00 94.25 219 LYS A N 1
ATOM 1771 C CA . LYS A 1 219 ? 2.997 6.601 -18.686 1.00 94.25 219 LYS A CA 1
ATOM 1772 C C . LYS A 1 219 ? 3.246 5.399 -19.603 1.00 94.25 219 LYS A C 1
ATOM 1774 O O . LYS A 1 219 ? 2.587 4.371 -19.450 1.00 94.25 219 LYS A O 1
ATOM 1779 N N . GLU A 1 220 ? 4.164 5.514 -20.561 1.00 96.31 220 GLU A N 1
ATOM 1780 C CA . GLU A 1 220 ? 4.460 4.435 -21.508 1.00 96.31 220 GLU A CA 1
ATOM 1781 C C . GLU A 1 220 ? 5.186 3.277 -20.825 1.00 96.31 220 GLU A C 1
ATOM 1783 O O . GLU A 1 220 ? 4.829 2.124 -21.061 1.00 96.31 220 GLU A O 1
ATOM 1788 N N . PHE A 1 221 ? 6.121 3.563 -19.913 1.00 97.31 221 PHE A N 1
ATOM 1789 C CA . PHE A 1 221 ? 6.719 2.530 -19.071 1.00 97.31 221 PHE A CA 1
ATOM 1790 C C . PHE A 1 221 ? 5.691 1.877 -18.142 1.00 97.31 221 PHE A C 1
ATOM 1792 O O . PHE A 1 221 ? 5.610 0.652 -18.094 1.00 97.31 221 PHE A O 1
ATOM 1799 N N . LEU A 1 222 ? 4.860 2.666 -17.452 1.00 97.50 222 LEU A N 1
ATOM 1800 C CA . LEU A 1 222 ? 3.850 2.134 -16.527 1.00 97.50 222 LEU A CA 1
ATOM 1801 C C . LEU A 1 222 ? 2.843 1.204 -17.228 1.00 97.50 222 LEU A C 1
ATOM 1803 O O . LEU A 1 222 ? 2.461 0.166 -16.686 1.00 97.50 222 LEU A O 1
ATOM 1807 N N . LYS A 1 223 ? 2.456 1.518 -18.473 1.00 97.69 223 LYS A N 1
ATOM 1808 C CA . LYS A 1 223 ? 1.558 0.678 -19.285 1.00 97.69 223 LYS A CA 1
ATOM 1809 C C . LYS A 1 223 ? 2.108 -0.718 -19.579 1.00 97.69 223 LYS A C 1
ATOM 1811 O O . LYS A 1 223 ? 1.315 -1.606 -19.881 1.00 97.69 223 LYS A O 1
ATOM 1816 N N . LEU A 1 224 ? 3.419 -0.944 -19.481 1.00 97.94 224 LEU A N 1
ATOM 1817 C CA . LEU A 1 224 ? 4.003 -2.275 -19.680 1.00 97.94 224 LEU A CA 1
ATOM 1818 C C . LEU A 1 224 ? 3.523 -3.284 -18.622 1.00 97.94 224 LEU A C 1
ATOM 1820 O O . LEU A 1 224 ? 3.500 -4.482 -18.890 1.00 97.94 224 LEU A O 1
ATOM 1824 N N . PHE A 1 225 ? 3.083 -2.803 -17.456 1.00 98.31 225 PHE A N 1
ATOM 1825 C CA . PHE A 1 225 ? 2.743 -3.626 -16.294 1.00 98.31 225 PHE A CA 1
ATOM 1826 C C . PHE A 1 225 ? 1.243 -3.904 -16.138 1.00 98.31 225 PHE A C 1
ATOM 1828 O O . PHE A 1 225 ? 0.857 -4.712 -15.300 1.00 98.31 225 PHE A O 1
ATOM 1835 N N . VAL A 1 226 ? 0.367 -3.314 -16.962 1.00 96.62 226 VAL A N 1
ATOM 1836 C CA . VAL A 1 226 ? -1.100 -3.494 -16.823 1.00 96.62 226 VAL A CA 1
ATOM 1837 C C . VAL A 1 226 ? -1.562 -4.940 -17.051 1.00 96.62 226 VAL A C 1
ATOM 1839 O O . VAL A 1 226 ? -2.661 -5.304 -16.644 1.00 96.62 226 VAL A O 1
ATOM 1842 N N . ASN A 1 227 ? -0.715 -5.767 -17.673 1.00 96.38 227 ASN A N 1
ATOM 1843 C CA . ASN A 1 227 ? -0.933 -7.196 -17.906 1.00 96.38 227 ASN A CA 1
ATOM 1844 C C . ASN A 1 227 ? 0.115 -8.084 -17.202 1.00 96.38 227 ASN A C 1
ATOM 1846 O O . ASN A 1 227 ? 0.274 -9.240 -17.589 1.00 96.38 227 ASN A O 1
ATOM 1850 N N . ASP A 1 228 ? 0.845 -7.562 -16.208 1.00 98.44 228 ASP A N 1
ATOM 1851 C CA . ASP A 1 228 ? 1.809 -8.333 -15.407 1.00 98.44 228 ASP A CA 1
ATOM 1852 C C . ASP A 1 228 ? 1.169 -9.613 -14.831 1.00 98.44 228 ASP A C 1
ATOM 1854 O O . ASP A 1 228 ? -0.017 -9.593 -14.514 1.00 98.44 228 ASP A O 1
ATOM 1858 N N . PRO A 1 229 ? 1.874 -10.747 -14.677 1.00 97.25 229 PRO A N 1
ATOM 1859 C CA . PRO A 1 229 ? 1.297 -11.934 -14.039 1.00 97.25 229 PRO A CA 1
ATOM 1860 C C . PRO A 1 229 ? 0.870 -11.693 -12.582 1.00 97.25 229 PRO A C 1
ATOM 1862 O O . PRO A 1 229 ? -0.151 -12.244 -12.152 1.00 97.25 229 PRO A O 1
ATOM 1865 N N . SER A 1 230 ? 1.583 -10.839 -11.841 1.00 97.56 230 SER A N 1
ATOM 1866 C CA . SER A 1 230 ? 1.212 -10.482 -10.474 1.00 97.56 230 SER A CA 1
ATOM 1867 C C . SER A 1 230 ? 0.066 -9.482 -10.464 1.00 97.56 230 SER A C 1
ATOM 1869 O O . SER A 1 230 ? 0.075 -8.455 -11.145 1.00 97.56 230 SER A O 1
ATOM 1871 N N . ARG A 1 231 ? -0.950 -9.778 -9.658 1.00 96.69 231 ARG A N 1
ATOM 1872 C CA . ARG A 1 231 ? -2.129 -8.929 -9.563 1.00 96.69 231 ARG A CA 1
ATOM 1873 C C . ARG A 1 231 ? -1.829 -7.567 -8.952 1.00 96.69 231 ARG A C 1
ATOM 1875 O O . ARG A 1 231 ? -2.275 -6.570 -9.513 1.00 96.69 231 ARG A O 1
ATOM 1882 N N . ILE A 1 232 ? -1.105 -7.535 -7.836 1.00 97.00 232 ILE A N 1
ATOM 1883 C CA . ILE A 1 232 ? -0.801 -6.285 -7.136 1.00 97.00 232 ILE A CA 1
ATOM 1884 C C . ILE A 1 232 ? 0.018 -5.352 -8.035 1.00 97.00 232 ILE A C 1
ATOM 1886 O O . ILE A 1 232 ? -0.293 -4.172 -8.129 1.00 97.00 232 ILE A O 1
ATOM 1890 N N . VAL A 1 233 ? 0.947 -5.901 -8.828 1.00 98.44 233 VAL A N 1
ATOM 1891 C CA . VAL A 1 233 ? 1.715 -5.137 -9.824 1.00 98.44 233 VAL A CA 1
ATOM 1892 C C . VAL A 1 233 ? 0.811 -4.578 -10.932 1.00 98.44 233 VAL A C 1
ATOM 1894 O O . VAL A 1 233 ? 0.920 -3.395 -11.261 1.00 98.44 233 VAL A O 1
ATOM 1897 N N . ARG A 1 234 ? -0.123 -5.377 -11.482 1.00 98.12 234 ARG A N 1
ATOM 1898 C CA . ARG A 1 234 ? -1.108 -4.878 -12.467 1.00 98.12 234 ARG A CA 1
ATOM 1899 C C . ARG A 1 234 ? -1.949 -3.740 -11.912 1.00 98.12 234 ARG A C 1
ATOM 1901 O O . ARG A 1 234 ? -2.163 -2.741 -12.595 1.00 98.12 234 ARG A O 1
ATOM 1908 N N . GLU A 1 235 ? -2.467 -3.911 -10.702 1.00 98.19 235 GLU A N 1
ATOM 1909 C CA . GLU A 1 235 ? -3.333 -2.924 -10.064 1.00 98.19 235 GLU A CA 1
ATOM 1910 C C . GLU A 1 235 ? -2.563 -1.630 -9.773 1.00 98.19 235 GLU A C 1
ATOM 1912 O O . GLU A 1 235 ? -3.060 -0.559 -10.124 1.00 98.19 235 GLU A O 1
ATOM 1917 N N . SER A 1 236 ? -1.321 -1.714 -9.282 1.00 97.94 236 SER A N 1
ATOM 1918 C CA . SER A 1 236 ? -0.438 -0.552 -9.118 1.00 97.94 236 SER A CA 1
ATOM 1919 C C . SER A 1 236 ? -0.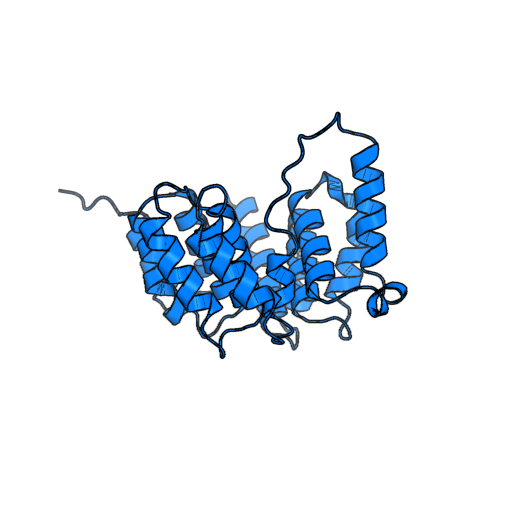157 0.154 -10.438 1.00 97.94 236 SER A C 1
ATOM 1921 O O . SER A 1 236 ? -0.186 1.380 -10.489 1.00 97.94 236 SER A O 1
ATOM 1923 N N . ALA A 1 237 ? 0.040 -0.584 -11.534 1.00 98.00 237 ALA A N 1
ATOM 1924 C CA . ALA A 1 237 ? 0.217 0.005 -12.859 1.00 98.00 237 ALA A CA 1
ATOM 1925 C C . ALA A 1 237 ? -1.023 0.794 -13.304 1.00 98.00 237 ALA A C 1
ATOM 1927 O O . ALA A 1 237 ? -0.910 1.930 -13.765 1.00 98.00 237 ALA A O 1
ATOM 1928 N N . VAL A 1 238 ? -2.217 0.213 -13.142 1.00 97.56 238 VAL A N 1
ATOM 1929 C CA . VAL A 1 238 ? -3.486 0.878 -13.478 1.00 97.56 238 VAL A CA 1
ATOM 1930 C C . VAL A 1 238 ? -3.692 2.126 -12.621 1.00 97.56 238 VAL A C 1
ATOM 1932 O O . VAL A 1 238 ? -4.099 3.163 -13.150 1.00 97.56 238 VAL A O 1
ATOM 1935 N N . VAL A 1 239 ? -3.386 2.051 -11.323 1.00 96.56 239 VAL A N 1
ATOM 1936 C CA . VAL A 1 239 ? -3.448 3.201 -10.416 1.00 96.56 239 VAL A CA 1
ATOM 1937 C C . VAL A 1 239 ? -2.459 4.283 -10.847 1.00 96.56 239 VAL A C 1
ATOM 1939 O O . VAL A 1 239 ? -2.877 5.414 -11.068 1.00 96.56 239 VAL A O 1
ATOM 1942 N N . ALA A 1 240 ? -1.185 3.953 -11.053 1.00 95.06 240 ALA A N 1
ATOM 1943 C CA . ALA A 1 240 ? -0.146 4.905 -11.445 1.00 95.06 240 ALA A CA 1
ATOM 1944 C C . ALA A 1 240 ? -0.483 5.633 -12.759 1.00 95.06 240 ALA A C 1
ATOM 1946 O O . ALA A 1 240 ? -0.457 6.862 -12.831 1.00 95.06 240 ALA A O 1
ATOM 1947 N N . VAL A 1 241 ? -0.891 4.881 -13.789 1.00 95.31 241 VAL A N 1
ATOM 1948 C CA . VAL A 1 241 ? -1.355 5.431 -15.075 1.00 95.31 241 VAL A CA 1
ATOM 1949 C C . VAL A 1 241 ? -2.568 6.346 -14.876 1.00 95.31 241 VAL A C 1
ATOM 1951 O O . VAL A 1 241 ? -2.637 7.418 -15.478 1.00 95.31 241 VAL A O 1
ATOM 1954 N N . GLY A 1 242 ? -3.524 5.927 -14.044 1.00 93.38 242 GLY A N 1
ATOM 1955 C CA . GLY A 1 242 ? -4.740 6.684 -13.763 1.00 93.38 242 GLY A CA 1
ATOM 1956 C C . GLY A 1 242 ? -4.501 7.955 -12.946 1.00 93.38 242 GLY A C 1
ATOM 1957 O O . GLY A 1 242 ? -5.181 8.954 -13.173 1.00 93.38 242 GLY A O 1
ATOM 1958 N N . LEU A 1 243 ? -3.526 7.954 -12.035 1.00 90.38 243 LEU A N 1
ATOM 1959 C CA . LEU A 1 243 ? -3.148 9.128 -11.249 1.00 90.38 243 LEU A CA 1
ATOM 1960 C C . LEU A 1 243 ? -2.505 10.205 -12.124 1.00 90.38 243 LEU A C 1
ATOM 1962 O O . LEU A 1 243 ? -2.858 11.372 -11.973 1.00 90.38 243 LEU A O 1
ATOM 1966 N N . ILE A 1 244 ? -1.645 9.831 -13.077 1.00 88.38 244 ILE A N 1
ATOM 1967 C CA . ILE A 1 244 ? -1.099 10.774 -14.070 1.00 88.38 244 ILE A CA 1
ATOM 1968 C C . ILE A 1 244 ? -2.241 11.490 -14.806 1.00 88.38 244 ILE A C 1
ATOM 1970 O O . ILE A 1 244 ? -2.257 12.717 -14.901 1.00 88.38 244 ILE A O 1
ATOM 1974 N N . ASP A 1 245 ? -3.242 10.740 -15.277 1.00 88.00 245 ASP A N 1
ATOM 1975 C CA . ASP A 1 245 ? -4.406 11.325 -15.949 1.00 88.00 245 ASP A CA 1
ATOM 1976 C C . ASP A 1 245 ? -5.247 12.194 -15.007 1.00 88.00 245 ASP A C 1
ATOM 1978 O O . ASP A 1 245 ? -5.716 13.259 -15.406 1.00 88.00 245 ASP A O 1
ATOM 1982 N N . TYR A 1 246 ? -5.452 11.762 -13.763 1.00 84.19 246 TYR A N 1
ATOM 1983 C CA . TYR A 1 246 ? -6.224 12.514 -12.777 1.00 84.19 246 TYR A CA 1
ATOM 1984 C C . TYR A 1 246 ? -5.591 13.877 -12.477 1.00 84.19 246 TYR A C 1
ATOM 1986 O O . TYR A 1 246 ? -6.292 14.886 -12.499 1.00 84.19 246 TYR A O 1
ATOM 1994 N N . TRP A 1 247 ? -4.276 13.923 -12.249 1.00 78.88 247 TRP A N 1
ATOM 1995 C CA . TRP A 1 247 ? -3.568 15.161 -11.914 1.00 78.88 247 TRP A CA 1
ATOM 1996 C C . TRP A 1 247 ? -3.371 16.089 -13.112 1.00 78.88 247 TRP A C 1
ATOM 1998 O O . TRP A 1 247 ? -3.437 17.301 -12.939 1.00 78.88 247 TRP A O 1
ATOM 2008 N N . ASN A 1 248 ? -3.208 15.553 -14.324 1.00 79.19 248 ASN A N 1
ATOM 2009 C CA . ASN A 1 248 ? -3.114 16.371 -15.538 1.00 79.19 248 ASN A CA 1
ATOM 2010 C C . ASN A 1 248 ? -4.440 17.052 -15.924 1.00 79.19 248 ASN A C 1
ATOM 2012 O O . ASN A 1 248 ? -4.435 18.023 -16.678 1.00 79.19 248 ASN A O 1
ATOM 2016 N N . ASN A 1 249 ? -5.574 16.545 -15.428 1.00 76.69 249 ASN A N 1
ATOM 2017 C CA . ASN A 1 249 ? -6.912 17.064 -15.724 1.00 76.69 249 ASN A CA 1
ATOM 2018 C C . ASN A 1 249 ? -7.527 17.894 -14.578 1.00 76.69 249 ASN A C 1
ATOM 2020 O O . ASN A 1 249 ? -8.703 18.260 -14.668 1.00 76.69 249 ASN A O 1
ATOM 2024 N N . LYS A 1 250 ? -6.775 18.157 -13.503 1.00 63.78 250 LYS A N 1
ATOM 2025 C CA . LYS A 1 250 ? -7.224 18.889 -12.308 1.00 63.78 250 LYS A CA 1
ATOM 2026 C C . LYS A 1 250 ? -6.648 20.302 -12.279 1.00 63.78 250 LYS A C 1
ATOM 2028 O O . LYS A 1 250 ? -7.407 21.211 -11.876 1.00 63.78 250 LYS A O 1
#

Radius of gyration: 18.47 Å; chains: 1; bounding box: 58×39×49 Å

pLDDT: mean 85.63, std 17.56, range [31.53, 98.56]

Sequence (250 aa):
MQLVDNPVNKFSNILQNPESDVIKKYISIFELKSLNTSQSVQALIDNFENLDNSDLLKHEVTYALGQMNTDFKYLIKPFLVKVLDTENEYPVVRHEAAEGLSNFCEEDSELLQLFQKYSESNINEKKYGLQFAGTREPAAPFEIEEIQSVKLLSELLNRKYWEKTNNLFRHEICFVLGQISKNANESIMQLKETSADQEENEIVRHEALSAYSSIADDKEFLKLFVNDPSRIVRESAVVAVGLIDYWNNK

Secondary structure (DSSP, 8-state):
------HHHHHHHHHH-TTS-HHHHHHHHHHHHHH--HHHHHHHHHHGGGGTT-HHHHHHHHHHHHTS-GGGHHHHHHHHHHHHH-TTS-HHHHHHHHHHHHTT-TT-HHHHHHHHHHHHS--TTTTTTTSSTT--PPPPPPSHHHHHHHHHHHHTTSGGGGGG--HHHHHHHHHHHHHHGGGGGGGHHHHHHHHH-TTS-HHHHHHHHHHHHHH---HHHHGGGTT-SSHHHHHHHHHHHHHHHHHHT-